Protein AF-A0A963QAR5-F1 (afdb_monomer_lite)

Secondary structure (DSSP, 8-state):
--HHHHTTS-HHHHHHHHHHHHHHHHHHHHHTTSTTS-HHHHTTB-TT-TTHHHHHHHHHHIIIIIHHHHHHHHHHT-GGGGGGHHHHHHHHHHHHHHHHHHHB-HHHHHHHHB---S--STTHHHHHHHHHHHHHHHHHHHHHHHHHHHHTT---TTHHHHHHHHHHHHHHHHHIIIIIT-B-SHHHHTBHHHH-HHHHHHHHHHHHHHHHHHHHHHHHTTS--HHHHHHHHHHHHHHHHHHHHHHHHHB-S-EEETTEEE-HHHHHH-SSSSS---HHHHHHHHHHHHHHHHHHHHHHHTTTTSPP-----------------------

Sequence (331 aa):
PAQTALAGIGGRSWRSIALHVLVLAVLIAVLTRLPIVPYNVRELLNPYHPVAAPVLLAIAVFWVFGFPAWSVRWLAAGRSRFVALPPAIVLYGLVGWVSLRYAVLPESIHDVVGSPVLGWPWDTEVMARLTTLLSTIGTPLMAGALLVTALNAERVGSTPVWLALFVALLFPVQYAVIVTWAGTDNLTELMASNASIGAFALLFLYVLVVATVGSMVAALRHRGGRTRIAIAAASLALSLPLGYLLLRSGTEPVVIKQGQVFSAMQFLFSTDRTQYASGVNLLARFAVFHVLFVGMVAWTQSVFWMPMADKRPTGKKTDGGRANHQEKPPS

pLDDT: mean 87.67, std 14.88, range [34.81, 98.75]

Structure (mmCIF, N/CA/C/O backbone):
data_AF-A0A963QAR5-F1
#
_entry.id   AF-A0A963QAR5-F1
#
loop_
_atom_site.group_PDB
_atom_site.id
_atom_site.type_symbol
_atom_site.label_atom_id
_atom_site.label_alt_id
_atom_site.label_comp_id
_atom_site.label_asym_id
_atom_site.label_entity_id
_atom_site.label_seq_id
_atom_site.pdbx_PDB_ins_code
_atom_site.Cartn_x
_atom_site.Cartn_y
_atom_site.Cartn_z
_atom_site.occupancy
_atom_site.B_iso_or_equiv
_atom_site.auth_seq_id
_atom_site.auth_comp_id
_atom_site.auth_asym_id
_atom_site.auth_atom_id
_atom_site.pdbx_PDB_model_num
ATOM 1 N N . PRO A 1 1 ? 15.603 7.544 -28.555 1.00 45.84 1 PRO A N 1
ATOM 2 C CA . PRO A 1 1 ? 15.743 7.134 -27.132 1.00 45.84 1 PRO A CA 1
ATOM 3 C C . PRO A 1 1 ? 14.461 7.236 -26.273 1.00 45.84 1 PRO A C 1
ATOM 5 O O . PRO A 1 1 ? 14.327 6.459 -25.336 1.00 45.84 1 PRO A O 1
ATOM 8 N N . ALA A 1 2 ? 13.521 8.157 -26.541 1.00 37.94 2 ALA A N 1
ATOM 9 C CA . ALA A 1 2 ? 12.299 8.279 -25.727 1.00 37.94 2 ALA A CA 1
ATOM 10 C C . ALA A 1 2 ? 11.254 7.174 -26.007 1.00 37.94 2 ALA A C 1
ATOM 12 O O . ALA A 1 2 ? 10.737 6.569 -25.067 1.00 37.94 2 ALA A O 1
ATOM 13 N N . GLN A 1 3 ? 11.001 6.855 -27.285 1.00 34.81 3 GLN A N 1
ATOM 14 C CA . GLN A 1 3 ? 10.029 5.829 -27.709 1.00 34.81 3 GLN A CA 1
ATOM 15 C C . GLN A 1 3 ? 10.347 4.417 -27.177 1.00 34.81 3 GLN A C 1
ATOM 17 O O . GLN A 1 3 ? 9.439 3.637 -26.902 1.00 34.81 3 GLN A O 1
ATOM 22 N N . THR A 1 4 ? 11.625 4.091 -26.961 1.00 44.34 4 THR A N 1
ATOM 23 C CA . THR A 1 4 ? 12.070 2.767 -26.495 1.00 44.34 4 THR A CA 1
ATOM 24 C C . THR A 1 4 ? 11.672 2.436 -25.053 1.00 44.34 4 THR A C 1
ATOM 26 O O . THR A 1 4 ? 11.615 1.260 -24.716 1.00 44.34 4 THR A O 1
ATOM 29 N N . ALA A 1 5 ? 11.357 3.430 -24.212 1.00 41.25 5 ALA A N 1
ATOM 30 C CA . ALA A 1 5 ? 10.916 3.183 -22.834 1.00 41.25 5 ALA A CA 1
ATOM 31 C C . ALA A 1 5 ? 9.425 2.801 -22.743 1.00 41.25 5 ALA A C 1
ATOM 33 O O . ALA A 1 5 ? 9.059 1.947 -21.941 1.00 41.25 5 ALA A O 1
ATOM 34 N N . LEU A 1 6 ? 8.565 3.397 -23.580 1.00 43.34 6 LEU A N 1
ATOM 35 C CA . LEU A 1 6 ? 7.139 3.041 -23.647 1.00 43.34 6 LEU A CA 1
ATOM 36 C C . LEU A 1 6 ? 6.906 1.764 -24.472 1.00 43.34 6 LEU A C 1
ATOM 38 O O . LEU A 1 6 ? 6.031 0.972 -24.138 1.00 43.34 6 LEU A O 1
ATOM 42 N N . ALA A 1 7 ? 7.762 1.486 -25.462 1.00 41.22 7 ALA A N 1
ATOM 43 C CA . ALA A 1 7 ? 7.777 0.213 -26.189 1.00 41.22 7 ALA A CA 1
ATOM 44 C C . ALA A 1 7 ? 8.216 -1.005 -25.336 1.00 41.22 7 ALA A C 1
ATOM 46 O O . ALA A 1 7 ? 8.222 -2.131 -25.834 1.00 41.22 7 ALA A O 1
ATOM 47 N N . GLY A 1 8 ? 8.598 -0.802 -24.066 1.00 46.06 8 GLY A N 1
ATOM 48 C CA . GLY A 1 8 ? 9.088 -1.851 -23.166 1.00 46.06 8 GLY A CA 1
ATOM 49 C C . GLY A 1 8 ? 8.017 -2.834 -22.673 1.00 46.06 8 GLY A C 1
ATOM 50 O O . GLY A 1 8 ? 8.341 -3.990 -22.403 1.00 46.06 8 GLY A O 1
ATOM 51 N N . ILE A 1 9 ? 6.741 -2.427 -22.610 1.00 53.88 9 ILE A N 1
ATOM 52 C CA . ILE A 1 9 ? 5.618 -3.335 -22.316 1.00 53.88 9 ILE A CA 1
ATOM 53 C C . ILE A 1 9 ? 5.091 -3.919 -23.634 1.00 53.88 9 ILE A C 1
ATOM 55 O O . ILE A 1 9 ? 4.009 -3.580 -24.113 1.00 53.88 9 ILE A O 1
ATOM 59 N N . GLY A 1 10 ? 5.875 -4.811 -24.247 1.00 55.56 10 GLY A N 1
ATOM 60 C CA . GLY A 1 10 ? 5.405 -5.585 -25.399 1.00 55.56 10 GLY A CA 1
ATOM 61 C C . GLY A 1 10 ? 4.164 -6.417 -25.042 1.00 55.56 10 GLY A C 1
ATOM 62 O O . GLY A 1 10 ? 3.972 -6.780 -23.881 1.00 55.56 10 GLY A O 1
ATOM 63 N N . GLY A 1 11 ? 3.335 -6.781 -26.029 1.00 61.16 11 GLY A N 1
ATOM 64 C CA . GLY A 1 11 ? 2.031 -7.436 -25.800 1.00 61.16 11 GLY A CA 1
ATOM 65 C C . GLY A 1 11 ? 2.052 -8.712 -24.937 1.00 61.16 11 GLY A C 1
ATOM 66 O O . GLY A 1 11 ? 1.046 -9.058 -24.323 1.00 61.16 11 GLY A O 1
ATOM 67 N N . ARG A 1 12 ? 3.207 -9.385 -24.811 1.00 62.59 12 ARG A N 1
ATOM 68 C CA . ARG A 1 12 ? 3.421 -10.502 -23.870 1.00 62.59 12 ARG A CA 1
ATOM 69 C C . ARG A 1 12 ? 3.277 -10.081 -22.396 1.00 62.59 12 ARG A C 1
ATOM 71 O O . ARG A 1 12 ? 2.764 -10.866 -21.606 1.00 62.59 12 ARG A O 1
ATOM 78 N N . SER A 1 13 ? 3.689 -8.866 -22.027 1.00 74.50 13 SER A N 1
ATOM 79 C CA . SER A 1 13 ? 3.571 -8.356 -20.654 1.00 74.50 13 SER A CA 1
ATOM 80 C C . SER A 1 13 ? 2.126 -7.970 -20.314 1.00 74.50 13 SER A C 1
ATOM 82 O O . SER A 1 13 ? 1.617 -8.419 -19.292 1.00 74.50 13 SER A O 1
ATOM 84 N N . TRP A 1 14 ? 1.398 -7.303 -21.221 1.00 82.94 14 TRP A N 1
ATOM 85 C CA . TRP A 1 14 ? -0.041 -7.039 -21.042 1.00 82.94 14 TRP A CA 1
ATOM 86 C C . TRP A 1 14 ? -0.872 -8.318 -20.870 1.00 82.94 14 TRP A C 1
ATOM 88 O O . TRP A 1 14 ? -1.704 -8.386 -19.969 1.00 82.94 14 TRP A O 1
ATOM 98 N N . ARG A 1 15 ? -0.594 -9.370 -21.656 1.00 88.81 15 ARG A N 1
ATOM 99 C CA . ARG A 1 15 ? -1.214 -10.697 -21.462 1.00 88.81 15 ARG A CA 1
ATOM 100 C C . ARG A 1 15 ? -0.884 -11.300 -20.090 1.00 88.81 15 ARG A C 1
ATOM 102 O O . ARG A 1 15 ? -1.758 -11.894 -19.469 1.00 88.81 15 ARG A O 1
ATOM 109 N N . SER A 1 16 ? 0.347 -11.127 -19.602 1.00 89.19 16 SER A N 1
ATOM 110 C CA . SER A 1 16 ? 0.737 -11.576 -18.259 1.00 89.19 16 SER A CA 1
ATOM 111 C C . SER A 1 16 ? -0.012 -10.813 -17.164 1.00 89.19 16 SER A C 1
ATOM 113 O O . SER A 1 16 ? -0.514 -11.449 -16.243 1.00 89.19 16 SER A O 1
ATOM 115 N N . ILE A 1 17 ? -0.117 -9.483 -17.269 1.00 91.31 17 ILE A N 1
ATOM 116 C CA . ILE A 1 17 ? -0.868 -8.639 -16.326 1.00 91.31 17 ILE A CA 1
ATOM 117 C C . ILE A 1 17 ? -2.337 -9.072 -16.299 1.00 91.31 17 ILE A C 1
ATOM 119 O O . ILE A 1 17 ? -2.847 -9.390 -15.229 1.00 91.31 17 ILE A O 1
ATOM 123 N N . ALA A 1 18 ? -2.986 -9.183 -17.463 1.00 94.06 18 ALA A N 1
ATOM 124 C CA . ALA A 1 18 ? -4.379 -9.618 -17.568 1.00 94.06 18 ALA A CA 1
ATOM 125 C C . ALA A 1 18 ? -4.612 -11.006 -16.944 1.00 94.06 18 ALA A C 1
ATOM 127 O O . ALA A 1 18 ? -5.581 -11.193 -16.213 1.00 94.06 18 ALA A O 1
ATOM 128 N N . LEU A 1 19 ? -3.697 -11.961 -17.157 1.00 95.00 19 LEU A N 1
ATOM 129 C CA . LEU A 1 19 ? -3.765 -13.278 -16.521 1.00 95.00 19 LEU A CA 1
ATOM 130 C C . LEU A 1 19 ? -3.619 -13.200 -14.993 1.00 95.00 19 LEU A C 1
ATOM 132 O O . LEU A 1 19 ? -4.355 -13.878 -14.284 1.00 95.00 19 LEU A O 1
ATOM 136 N N . HIS A 1 20 ? -2.691 -12.391 -14.469 1.00 94.69 20 HIS A N 1
ATOM 137 C CA . HIS A 1 20 ? -2.508 -12.281 -13.017 1.00 94.69 20 HIS A CA 1
ATOM 138 C C . HIS A 1 20 ? -3.698 -11.563 -12.351 1.00 94.69 20 HIS A C 1
ATOM 140 O O . HIS A 1 20 ? -4.140 -11.993 -11.289 1.00 94.69 20 HIS A O 1
ATOM 146 N N . VAL A 1 21 ? -4.262 -10.537 -13.002 1.00 96.19 21 VAL A N 1
ATOM 147 C CA . VAL A 1 21 ? -5.508 -9.873 -12.582 1.00 96.19 21 VAL A CA 1
ATOM 148 C C . VAL A 1 21 ? -6.679 -10.858 -12.586 1.00 96.19 21 VAL A C 1
ATOM 150 O O . VAL A 1 21 ? -7.420 -10.902 -11.612 1.00 96.19 21 VAL A O 1
ATOM 153 N N . LEU A 1 22 ? -6.823 -11.694 -13.622 1.00 97.00 22 LEU A N 1
ATOM 154 C CA . LEU A 1 22 ? -7.872 -12.718 -13.683 1.00 97.00 22 LEU A CA 1
ATOM 155 C C . LEU A 1 22 ? -7.734 -13.751 -12.553 1.00 97.00 22 LEU A C 1
ATOM 157 O O . LEU A 1 22 ? -8.716 -14.052 -11.879 1.00 97.00 22 LEU A O 1
ATOM 161 N N . VAL A 1 23 ? -6.522 -14.262 -12.310 1.00 97.12 23 VAL A N 1
ATOM 162 C CA . VAL A 1 23 ? -6.254 -15.197 -11.203 1.00 97.12 23 VAL A CA 1
ATOM 163 C C . VAL A 1 23 ? -6.577 -14.549 -9.855 1.00 97.12 23 VAL A C 1
ATOM 165 O O . VAL A 1 23 ? -7.246 -15.166 -9.030 1.00 97.12 23 VAL A O 1
ATOM 168 N N . LEU A 1 24 ? -6.167 -13.296 -9.638 1.00 96.75 24 LEU A N 1
ATOM 169 C CA . LEU A 1 24 ? -6.487 -12.565 -8.413 1.00 96.75 24 LEU A CA 1
ATOM 170 C C . LEU A 1 24 ? -7.996 -12.305 -8.265 1.00 96.75 24 LEU A C 1
ATOM 172 O O . LEU A 1 24 ? -8.519 -12.454 -7.167 1.00 96.75 24 LEU A O 1
ATOM 176 N N . ALA A 1 25 ? -8.710 -11.982 -9.346 1.00 97.50 25 ALA A N 1
ATOM 177 C CA . ALA A 1 25 ? -10.160 -11.785 -9.324 1.00 97.50 25 ALA A CA 1
ATOM 178 C C . ALA A 1 25 ? -10.908 -13.071 -8.938 1.00 97.50 25 ALA A C 1
ATOM 180 O O . ALA A 1 25 ? -11.833 -13.023 -8.129 1.00 97.50 25 ALA A O 1
ATOM 181 N N . VAL A 1 26 ? -10.473 -14.228 -9.454 1.00 97.12 26 VAL A N 1
ATOM 182 C CA . VAL A 1 26 ? -11.007 -15.542 -9.055 1.00 97.12 26 VAL A CA 1
ATOM 183 C C . VAL A 1 26 ? -10.701 -15.833 -7.584 1.00 97.12 26 VAL A C 1
ATOM 185 O O . VAL A 1 26 ? -11.603 -16.232 -6.851 1.00 97.12 26 VAL A O 1
ATOM 188 N N . LEU A 1 27 ? -9.469 -15.586 -7.122 1.00 95.62 27 LEU A N 1
ATOM 189 C CA . LEU A 1 27 ? -9.107 -15.756 -5.711 1.00 95.62 27 LEU A CA 1
ATOM 190 C C . LEU A 1 27 ? -9.958 -14.867 -4.796 1.00 95.62 27 LEU A C 1
ATOM 192 O O . LEU A 1 27 ? -10.495 -15.365 -3.814 1.00 95.62 27 LEU A O 1
ATOM 196 N N . ILE A 1 28 ? -10.144 -13.590 -5.139 1.00 95.62 28 ILE A N 1
ATOM 197 C CA . ILE A 1 28 ? -11.021 -12.666 -4.409 1.00 95.62 28 ILE A CA 1
ATOM 198 C C . ILE A 1 28 ? -12.457 -13.205 -4.379 1.00 95.62 28 ILE A C 1
ATOM 200 O O . ILE A 1 28 ? -13.027 -13.329 -3.301 1.00 95.62 28 ILE A O 1
ATOM 204 N N . ALA A 1 29 ? -13.023 -13.588 -5.528 1.00 95.12 29 ALA A N 1
ATOM 205 C CA . ALA A 1 29 ? -14.399 -14.082 -5.628 1.00 95.12 29 ALA A CA 1
ATOM 206 C C . ALA A 1 29 ? -14.658 -15.386 -4.846 1.00 95.12 29 ALA A C 1
ATOM 208 O O . ALA A 1 29 ? -15.792 -15.632 -4.432 1.00 95.12 29 ALA A O 1
ATOM 209 N N . VAL A 1 30 ? -13.630 -16.223 -4.660 1.00 94.88 30 VAL A N 1
ATOM 210 C CA . VAL A 1 30 ? -13.697 -17.445 -3.844 1.00 94.88 30 VAL A CA 1
ATOM 211 C C . VAL A 1 30 ? -13.498 -17.126 -2.363 1.00 94.88 30 VAL A C 1
ATOM 213 O O . VAL A 1 30 ? -14.328 -17.520 -1.546 1.00 94.88 30 VAL A O 1
ATOM 216 N N . LEU A 1 31 ? -12.431 -16.403 -2.003 1.00 92.50 31 LEU A N 1
ATOM 217 C CA . LEU A 1 31 ? -12.063 -16.126 -0.611 1.00 92.50 31 LEU A CA 1
ATOM 218 C C . LEU A 1 31 ? -13.169 -15.376 0.140 1.00 92.50 31 LEU A C 1
ATOM 220 O O . LEU A 1 31 ? -13.503 -15.760 1.258 1.00 92.50 31 LEU A O 1
ATOM 224 N N . THR A 1 32 ? -13.800 -14.372 -0.474 1.00 91.44 32 THR A N 1
ATOM 225 C CA . THR A 1 32 ? -14.885 -13.596 0.158 1.00 91.44 32 THR A CA 1
ATOM 226 C C . THR A 1 32 ? -16.147 -14.410 0.456 1.00 91.44 32 THR A C 1
ATOM 228 O O . THR A 1 32 ? -16.997 -13.960 1.220 1.00 91.44 32 THR A O 1
ATOM 231 N N . ARG A 1 33 ? -16.262 -15.634 -0.078 1.00 90.12 33 ARG A N 1
ATOM 232 C CA . ARG A 1 33 ? -17.361 -16.571 0.210 1.00 90.12 33 ARG A CA 1
ATOM 233 C C . ARG A 1 33 ? -17.016 -17.611 1.279 1.00 90.12 33 ARG A C 1
ATOM 235 O O . ARG A 1 33 ? -17.905 -18.342 1.708 1.00 90.12 33 ARG A O 1
ATOM 242 N N . LEU A 1 34 ? -15.756 -17.713 1.708 1.00 89.38 34 LEU A N 1
ATOM 243 C CA . LEU A 1 34 ? -15.344 -18.710 2.698 1.00 89.38 34 LEU A CA 1
ATOM 244 C C . LEU A 1 34 ? -15.697 -18.252 4.124 1.00 89.38 34 LEU A C 1
ATOM 246 O O . LEU A 1 34 ? -15.363 -17.128 4.493 1.00 89.38 34 LEU A O 1
ATOM 250 N N . PRO A 1 35 ? -16.273 -19.117 4.980 1.00 84.50 35 PRO A N 1
ATOM 251 C CA . PRO A 1 35 ? -16.686 -18.739 6.336 1.00 84.50 35 PRO A CA 1
ATOM 252 C C . PRO A 1 35 ? -15.514 -18.398 7.272 1.00 84.50 35 PRO A C 1
ATOM 254 O O . PRO A 1 35 ? -15.720 -17.754 8.294 1.00 84.50 35 PRO A O 1
ATOM 257 N N . ILE A 1 36 ? -14.287 -18.804 6.924 1.00 80.75 36 ILE A N 1
ATOM 258 C CA . ILE A 1 36 ? -13.057 -18.499 7.675 1.00 80.75 36 ILE A CA 1
ATOM 259 C C . ILE A 1 36 ? -12.543 -17.065 7.449 1.00 80.75 36 ILE A C 1
ATOM 261 O O . ILE A 1 36 ? -11.668 -16.598 8.176 1.00 80.75 36 ILE A O 1
ATOM 265 N N . VAL A 1 37 ? -13.047 -16.360 6.431 1.00 81.00 37 VAL A N 1
ATOM 266 C CA . VAL A 1 37 ? -12.591 -15.007 6.092 1.00 81.00 37 VAL A CA 1
ATOM 267 C C . VAL A 1 37 ? -13.327 -13.967 6.959 1.00 81.00 37 VAL A C 1
ATOM 269 O O . VAL A 1 37 ? -14.554 -14.048 7.087 1.00 81.00 37 VAL A O 1
ATOM 272 N N . PRO A 1 38 ? -12.621 -12.984 7.565 1.00 77.00 38 PRO A N 1
ATOM 273 C CA . PRO A 1 38 ? -13.239 -11.971 8.425 1.00 77.00 38 PRO A CA 1
ATOM 274 C C . PRO A 1 38 ? -14.395 -11.235 7.740 1.00 77.00 38 PRO A C 1
ATOM 276 O O . PRO A 1 38 ? -14.330 -10.963 6.541 1.00 77.00 38 PRO A O 1
ATOM 279 N N . TYR A 1 39 ? -15.440 -10.886 8.499 1.00 75.62 39 TYR A N 1
ATOM 280 C CA . TYR A 1 39 ? -16.676 -10.302 7.951 1.00 75.62 39 TYR A CA 1
ATOM 281 C C . TYR A 1 39 ? -16.412 -9.056 7.083 1.00 75.62 39 TYR A C 1
ATOM 283 O O . TYR A 1 39 ? -16.845 -9.041 5.936 1.00 75.62 39 TYR A O 1
ATOM 291 N N . ASN A 1 40 ? -15.557 -8.127 7.541 1.00 81.19 40 ASN A N 1
ATOM 292 C CA . ASN A 1 40 ? -15.133 -6.937 6.782 1.00 81.19 40 ASN A CA 1
ATOM 293 C C . ASN A 1 40 ? -14.582 -7.251 5.379 1.00 81.19 40 ASN A C 1
ATOM 295 O O . ASN A 1 40 ? -14.665 -6.417 4.490 1.00 81.19 40 ASN A O 1
ATOM 299 N N . VAL A 1 41 ? -13.980 -8.429 5.176 1.00 83.88 41 VAL A N 1
ATOM 300 C CA . VAL A 1 41 ? -13.432 -8.855 3.876 1.00 83.88 41 VAL A CA 1
ATOM 301 C C . VAL A 1 41 ? -14.495 -9.574 3.039 1.00 83.88 41 VAL A C 1
ATOM 303 O O . VAL A 1 41 ? -14.488 -9.449 1.818 1.00 83.88 41 VAL A O 1
ATOM 306 N N . ARG A 1 42 ? -15.430 -10.298 3.672 1.00 85.19 42 ARG A N 1
ATOM 307 C CA . ARG A 1 42 ? -16.568 -10.943 2.988 1.00 85.19 42 ARG A CA 1
ATOM 308 C C . ARG A 1 42 ? -17.568 -9.917 2.450 1.00 85.19 42 ARG A C 1
ATOM 310 O O . ARG A 1 42 ? -18.022 -10.050 1.319 1.00 85.19 42 ARG A O 1
ATOM 317 N N . GLU A 1 43 ? -17.847 -8.883 3.237 1.00 87.25 43 GLU A N 1
ATOM 318 C CA . GLU A 1 43 ? -18.765 -7.781 2.911 1.00 87.25 43 GLU A CA 1
ATOM 319 C C . GLU A 1 43 ? -18.099 -6.667 2.084 1.00 87.25 43 GLU A C 1
ATOM 321 O O . GLU A 1 43 ? -18.785 -5.787 1.578 1.00 87.25 43 GLU A O 1
ATOM 326 N N . LEU A 1 44 ? -16.776 -6.729 1.873 1.00 91.00 44 LEU A N 1
ATOM 327 C CA . LEU A 1 44 ? -16.022 -5.711 1.135 1.00 91.00 44 LEU A CA 1
ATOM 328 C C . LEU A 1 44 ? -16.511 -5.517 -0.305 1.00 91.00 44 LEU A C 1
ATOM 330 O O . LEU A 1 44 ? -16.422 -4.415 -0.833 1.00 91.00 44 LEU A O 1
ATOM 334 N N . LEU A 1 45 ? -16.952 -6.586 -0.974 1.00 95.00 45 LEU A N 1
ATOM 335 C CA . LEU A 1 45 ? -17.321 -6.544 -2.390 1.00 95.00 45 LEU A CA 1
ATOM 336 C C . LEU A 1 45 ? -18.713 -5.954 -2.592 1.00 95.00 45 LEU A C 1
ATOM 338 O O . LEU A 1 45 ? -19.674 -6.381 -1.959 1.00 95.00 45 LEU A O 1
ATOM 342 N N . ASN A 1 46 ? -18.839 -5.063 -3.574 1.00 94.25 46 ASN A N 1
ATOM 343 C CA . ASN A 1 46 ? -20.123 -4.490 -3.953 1.00 94.25 46 ASN A CA 1
ATOM 344 C C . ASN A 1 46 ? -21.099 -5.588 -4.462 1.00 94.25 46 ASN A C 1
ATOM 346 O O . ASN A 1 46 ? -20.862 -6.170 -5.531 1.00 94.25 46 ASN A O 1
ATOM 350 N N . PRO A 1 47 ? -22.209 -5.875 -3.748 1.00 92.69 47 PRO A N 1
ATOM 351 C CA . PRO A 1 47 ? -23.108 -6.983 -4.069 1.00 92.69 47 PRO A CA 1
ATOM 352 C C . PRO A 1 47 ? -23.966 -6.716 -5.312 1.00 92.69 47 PRO A C 1
ATOM 354 O O . PRO A 1 47 ? -24.437 -7.664 -5.938 1.00 92.69 47 PRO A O 1
ATOM 357 N N . TYR A 1 48 ? -24.126 -5.451 -5.720 1.00 93.44 48 TYR A N 1
ATOM 358 C CA . TYR A 1 48 ? -24.829 -5.073 -6.950 1.00 93.44 48 TYR A CA 1
ATOM 359 C C . TYR A 1 48 ? -24.016 -5.402 -8.214 1.00 93.44 48 TYR A C 1
ATOM 361 O O . TYR A 1 48 ? -24.547 -5.393 -9.327 1.00 93.44 48 TYR A O 1
ATOM 369 N N . HIS A 1 49 ? -22.723 -5.713 -8.066 1.00 93.31 49 HIS A N 1
ATOM 370 C CA . HIS A 1 49 ? -21.792 -5.974 -9.164 1.00 93.31 49 HIS A CA 1
ATOM 371 C C . HIS A 1 49 ? -20.997 -7.281 -8.961 1.00 93.31 49 HIS A C 1
ATOM 373 O O . HIS A 1 49 ? -19.770 -7.274 -9.064 1.00 93.31 49 HIS A O 1
ATOM 379 N N . PRO A 1 50 ? -21.644 -8.443 -8.736 1.00 91.50 50 PRO A N 1
ATOM 380 C CA . PRO A 1 50 ? -20.997 -9.649 -8.196 1.00 91.50 50 PRO A CA 1
ATOM 381 C C . PRO A 1 50 ? -19.901 -10.264 -9.088 1.00 91.50 50 PRO A C 1
ATOM 383 O O . PRO A 1 50 ? -19.079 -11.038 -8.600 1.00 91.50 50 PRO A O 1
ATOM 386 N N . VAL A 1 51 ? -19.879 -9.933 -10.385 1.00 93.50 51 VAL A N 1
ATOM 387 C CA . VAL A 1 51 ? -18.827 -10.344 -11.337 1.00 93.50 51 VAL A CA 1
ATOM 388 C C . VAL A 1 51 ? -17.780 -9.244 -11.536 1.00 93.50 51 VAL A C 1
ATOM 390 O O . VAL A 1 51 ? -16.586 -9.533 -11.577 1.00 93.50 51 VAL A O 1
ATOM 393 N N . ALA A 1 52 ? -18.202 -7.981 -11.647 1.00 96.25 52 ALA A N 1
ATOM 394 C CA . ALA A 1 52 ? -17.287 -6.870 -11.902 1.00 96.25 52 ALA A CA 1
ATOM 395 C C . ALA A 1 52 ? -16.494 -6.464 -10.649 1.00 96.25 52 ALA A C 1
ATOM 397 O O . ALA A 1 52 ? -15.318 -6.135 -10.769 1.00 96.25 52 ALA A O 1
ATOM 398 N N . ALA A 1 53 ? -17.082 -6.549 -9.453 1.00 96.69 53 ALA A N 1
ATOM 399 C CA . ALA A 1 53 ? -16.446 -6.140 -8.205 1.00 96.69 53 ALA A CA 1
ATOM 400 C C . ALA A 1 53 ? -15.139 -6.905 -7.893 1.00 96.69 53 ALA A C 1
ATOM 402 O O . ALA A 1 53 ? -14.123 -6.243 -7.676 1.00 96.69 53 ALA A O 1
ATOM 403 N N . PRO A 1 54 ? -15.073 -8.256 -7.966 1.00 97.19 54 PRO A N 1
ATOM 404 C CA . PRO A 1 54 ? -13.806 -8.983 -7.829 1.00 97.19 54 PRO A CA 1
ATOM 405 C C . PRO A 1 54 ? -12.747 -8.585 -8.865 1.00 97.19 54 PRO A C 1
ATOM 407 O O . PRO A 1 54 ? -11.562 -8.517 -8.542 1.00 97.19 54 PRO A O 1
ATOM 410 N N . VAL A 1 55 ? -13.162 -8.308 -10.107 1.00 97.81 55 VAL A N 1
ATOM 411 C CA . VAL A 1 55 ? -12.257 -7.911 -11.199 1.00 97.81 55 VAL A CA 1
ATOM 412 C C . VAL A 1 55 ? -11.711 -6.503 -10.971 1.00 97.81 55 VAL A C 1
ATOM 414 O O . VAL A 1 55 ? -10.509 -6.286 -11.093 1.00 97.81 55 VAL A O 1
ATOM 417 N N . LEU A 1 56 ? -12.566 -5.558 -10.585 1.00 97.69 56 LEU A N 1
ATOM 418 C CA . LEU A 1 56 ? -12.184 -4.181 -10.284 1.00 97.69 56 LEU A CA 1
ATOM 419 C C . LEU A 1 56 ? -11.328 -4.093 -9.014 1.00 97.69 56 LEU A C 1
ATOM 421 O O . LEU A 1 56 ? -10.357 -3.339 -9.003 1.00 97.69 56 LEU A O 1
ATOM 425 N N . LEU A 1 57 ? -11.592 -4.920 -7.994 1.00 97.56 57 LEU A N 1
ATOM 426 C CA . LEU A 1 57 ? -10.720 -5.027 -6.821 1.00 97.56 57 LEU A CA 1
ATOM 427 C C . LEU A 1 57 ? -9.356 -5.627 -7.195 1.00 97.56 57 LEU A C 1
ATOM 429 O O . LEU A 1 57 ? -8.326 -5.118 -6.759 1.00 97.56 57 LEU A O 1
ATOM 433 N N . ALA A 1 58 ? -9.316 -6.652 -8.052 1.00 97.38 58 ALA A N 1
ATOM 434 C CA . ALA A 1 58 ? -8.059 -7.207 -8.555 1.00 97.38 58 ALA A CA 1
ATOM 435 C C . ALA A 1 58 ? -7.255 -6.186 -9.381 1.00 97.38 58 ALA A C 1
ATOM 437 O O . ALA A 1 58 ? -6.034 -6.104 -9.230 1.00 97.38 58 ALA A O 1
ATOM 438 N N . ILE A 1 59 ? -7.927 -5.377 -10.210 1.00 97.31 59 ILE A N 1
ATOM 439 C CA . ILE A 1 59 ? -7.321 -4.245 -10.929 1.00 97.31 59 ILE A CA 1
ATOM 440 C C . ILE A 1 59 ? -6.782 -3.213 -9.933 1.00 97.31 59 ILE A C 1
ATOM 442 O O . ILE A 1 59 ? -5.625 -2.817 -10.062 1.00 97.31 59 ILE A O 1
ATOM 446 N N . ALA A 1 60 ? -7.561 -2.827 -8.917 1.00 97.50 60 ALA A N 1
ATOM 447 C CA . ALA A 1 60 ? -7.138 -1.884 -7.884 1.00 97.50 60 ALA A CA 1
ATOM 448 C C . ALA A 1 60 ? -5.895 -2.383 -7.128 1.00 97.50 60 ALA A C 1
ATOM 450 O O . ALA A 1 60 ? -4.944 -1.630 -6.960 1.00 97.50 60 ALA A O 1
ATOM 451 N N . VAL A 1 61 ? -5.847 -3.661 -6.743 1.00 97.00 61 VAL A N 1
ATOM 452 C CA . VAL A 1 61 ? -4.692 -4.282 -6.070 1.00 97.00 61 VAL A CA 1
ATOM 453 C C . VAL A 1 61 ? -3.459 -4.308 -6.989 1.00 97.00 61 VAL A C 1
ATOM 455 O O . VAL A 1 61 ? -2.372 -3.903 -6.571 1.00 97.00 61 VAL A O 1
ATOM 458 N N . PHE A 1 62 ? -3.607 -4.705 -8.260 1.00 95.25 62 PHE A N 1
ATOM 459 C CA . PHE A 1 62 ? -2.501 -4.667 -9.230 1.00 95.25 62 PHE A CA 1
ATOM 460 C C . PHE A 1 62 ? -2.000 -3.249 -9.513 1.00 95.25 62 PHE A C 1
ATOM 462 O O . PHE A 1 62 ? -0.794 -3.039 -9.658 1.00 95.25 62 PHE A O 1
ATOM 469 N N . TRP A 1 63 ? -2.911 -2.281 -9.568 1.00 96.56 63 TRP A N 1
ATOM 470 C CA . TRP A 1 63 ? -2.591 -0.872 -9.723 1.00 96.56 63 TRP A CA 1
ATOM 471 C C . TRP A 1 63 ? -1.840 -0.349 -8.498 1.00 96.56 63 TRP A C 1
ATOM 473 O O . TRP A 1 63 ? -0.702 0.092 -8.626 1.00 96.56 63 TRP A O 1
ATOM 483 N N . VAL A 1 64 ? -2.413 -0.486 -7.301 1.00 97.31 64 VAL A N 1
ATOM 484 C CA . VAL A 1 64 ? -1.854 0.047 -6.054 1.00 97.31 64 VAL A CA 1
ATOM 485 C C . VAL A 1 64 ? -0.465 -0.524 -5.766 1.00 97.31 64 VAL A C 1
ATOM 487 O O . VAL A 1 64 ? 0.452 0.260 -5.527 1.00 97.31 64 VAL A O 1
ATOM 490 N N . PHE A 1 65 ? -0.276 -1.848 -5.841 1.00 97.50 65 PHE A N 1
ATOM 491 C CA . PHE A 1 65 ? 0.983 -2.493 -5.438 1.00 97.50 65 PHE A CA 1
ATOM 492 C C . PHE A 1 65 ? 1.974 -2.736 -6.586 1.00 97.50 65 PHE A C 1
ATOM 494 O O . PHE A 1 65 ? 3.187 -2.752 -6.361 1.00 97.50 65 PHE A O 1
ATOM 501 N N . GLY A 1 66 ? 1.487 -2.925 -7.817 1.00 94.38 66 GLY A N 1
ATOM 502 C CA . GLY A 1 66 ? 2.308 -3.216 -8.996 1.00 94.38 66 GLY A CA 1
ATOM 503 C C . GLY A 1 66 ? 2.820 -1.971 -9.728 1.00 94.38 66 GLY A C 1
ATOM 504 O O . GLY A 1 66 ? 4.016 -1.886 -10.020 1.00 94.38 66 GLY A O 1
ATOM 505 N N . PHE A 1 67 ? 1.945 -0.991 -9.993 1.00 92.81 67 PHE A N 1
ATOM 506 C CA . PHE A 1 67 ? 2.280 0.221 -10.759 1.00 92.81 67 PHE A CA 1
ATOM 507 C C . PHE A 1 67 ? 3.477 1.019 -10.201 1.00 92.81 67 PHE A C 1
ATOM 509 O O . PHE A 1 67 ? 4.305 1.433 -11.015 1.00 92.81 67 PHE A O 1
ATOM 516 N N . PRO A 1 68 ? 3.675 1.168 -8.870 1.00 94.44 68 PRO A N 1
ATOM 517 C CA . PRO A 1 68 ? 4.840 1.860 -8.312 1.00 94.44 68 PRO A CA 1
ATOM 518 C C . PRO A 1 68 ? 6.197 1.395 -8.864 1.00 94.44 68 PRO A C 1
ATOM 520 O O . PRO A 1 68 ? 7.059 2.227 -9.153 1.00 94.44 68 PRO A O 1
ATOM 523 N N . ALA A 1 69 ? 6.382 0.088 -9.090 1.00 92.62 69 ALA A N 1
ATOM 524 C CA . ALA A 1 69 ? 7.618 -0.443 -9.670 1.00 92.62 69 ALA A CA 1
ATOM 525 C C . ALA A 1 69 ? 7.803 -0.041 -11.141 1.00 92.62 69 ALA A C 1
ATOM 527 O O . ALA A 1 69 ? 8.922 0.245 -11.573 1.00 92.62 69 ALA A O 1
ATOM 528 N N . TRP A 1 70 ? 6.716 0.035 -11.913 1.00 90.94 70 TRP A N 1
ATOM 529 C CA . TRP A 1 70 ? 6.766 0.561 -13.276 1.00 90.94 70 TRP A CA 1
ATOM 530 C C . TRP A 1 70 ? 7.100 2.058 -13.290 1.00 90.94 70 TRP A C 1
ATOM 532 O O . TRP A 1 70 ? 8.009 2.472 -14.014 1.00 90.94 70 TRP A O 1
ATOM 542 N N . SER A 1 71 ? 6.429 2.858 -12.453 1.00 90.50 71 SER A N 1
ATOM 543 C CA . SER A 1 71 ? 6.626 4.310 -12.370 1.00 90.50 71 SER A CA 1
ATOM 544 C C . SER A 1 71 ? 8.074 4.669 -12.045 1.00 90.50 71 SER A C 1
ATOM 546 O O . SER A 1 71 ? 8.656 5.534 -12.695 1.00 90.50 71 SER A O 1
ATOM 548 N N . VAL A 1 72 ? 8.695 3.957 -11.102 1.00 89.44 72 VAL A N 1
ATOM 549 C CA . VAL A 1 72 ? 10.114 4.118 -10.749 1.00 89.44 72 VAL A CA 1
ATOM 550 C C . VAL A 1 72 ? 11.036 3.879 -11.942 1.00 89.44 72 VAL A C 1
ATOM 552 O O . VAL A 1 72 ? 11.906 4.706 -12.217 1.00 89.44 72 VAL A O 1
ATOM 555 N N . ARG A 1 73 ? 10.842 2.784 -12.688 1.00 85.25 73 ARG A N 1
ATOM 556 C CA . ARG A 1 73 ? 11.665 2.473 -13.871 1.00 85.25 73 ARG A CA 1
ATOM 557 C C . ARG A 1 73 ? 11.440 3.481 -14.997 1.00 85.25 73 ARG A C 1
ATOM 559 O O . ARG A 1 73 ? 12.382 3.837 -15.705 1.00 85.25 73 ARG A O 1
ATOM 566 N N . TRP A 1 74 ? 10.213 3.980 -15.140 1.00 86.06 74 TRP A N 1
ATOM 567 C CA . TRP A 1 74 ? 9.901 5.060 -16.067 1.00 86.06 74 TRP A CA 1
ATOM 568 C C . TRP A 1 74 ? 10.615 6.364 -15.680 1.00 86.06 74 TRP A C 1
ATOM 570 O O . TRP A 1 74 ? 11.234 6.973 -16.551 1.00 86.06 74 TRP A O 1
ATOM 580 N N . LEU A 1 75 ? 10.613 6.761 -14.404 1.00 85.75 75 LEU A N 1
ATOM 581 C CA . LEU A 1 75 ? 11.322 7.949 -13.905 1.00 85.75 75 LEU A CA 1
ATOM 582 C C . LEU A 1 75 ? 12.847 7.825 -14.056 1.00 85.75 75 LEU A C 1
ATOM 584 O O . LEU A 1 75 ? 13.491 8.731 -14.586 1.00 85.75 75 LEU A O 1
ATOM 588 N N . ALA A 1 76 ? 13.416 6.675 -13.678 1.00 83.75 76 ALA A N 1
ATOM 589 C CA . ALA A 1 76 ? 14.855 6.407 -13.751 1.00 83.75 76 ALA A CA 1
ATOM 590 C C . ALA A 1 76 ? 15.430 6.513 -15.176 1.00 83.75 76 ALA A C 1
ATOM 592 O O . ALA A 1 76 ? 16.614 6.793 -15.351 1.00 83.75 76 ALA A O 1
ATOM 593 N N . ALA A 1 77 ? 14.592 6.354 -16.204 1.00 81.62 77 ALA A N 1
ATOM 594 C CA . ALA A 1 77 ? 14.988 6.486 -17.601 1.00 81.62 77 ALA A CA 1
ATOM 595 C C . ALA A 1 77 ? 15.070 7.944 -18.127 1.00 81.62 77 ALA A C 1
ATOM 597 O O . ALA A 1 77 ? 15.342 8.129 -19.315 1.00 81.62 77 ALA A O 1
ATOM 598 N N . GLY A 1 78 ? 14.866 8.989 -17.306 1.00 79.31 78 GLY A N 1
ATOM 599 C CA . GLY A 1 78 ? 15.213 10.361 -17.714 1.00 79.31 78 GLY A CA 1
ATOM 600 C C . GLY A 1 78 ? 14.805 11.495 -16.763 1.00 79.31 78 GLY A C 1
ATOM 601 O O . GLY A 1 78 ? 13.650 11.596 -16.362 1.00 79.31 78 GLY A O 1
ATOM 602 N N . ARG A 1 79 ? 15.734 12.432 -16.499 1.00 73.19 79 ARG A N 1
ATOM 603 C CA . ARG A 1 79 ? 15.572 13.554 -15.544 1.00 73.19 79 ARG A CA 1
ATOM 604 C C . ARG A 1 79 ? 14.369 14.472 -15.809 1.00 73.19 79 ARG A C 1
ATOM 606 O O . ARG A 1 79 ? 13.823 15.021 -14.861 1.00 73.19 79 ARG A O 1
ATOM 613 N N . SER A 1 80 ? 13.921 14.642 -17.052 1.00 77.00 80 SER A N 1
ATOM 614 C CA . SER A 1 80 ? 12.738 15.469 -17.349 1.00 77.00 80 SER A CA 1
ATOM 615 C C . SER A 1 80 ? 11.421 14.869 -16.834 1.00 77.00 80 SER A C 1
ATOM 617 O O . SER A 1 80 ? 10.437 15.589 -16.699 1.00 77.00 80 SER A O 1
ATOM 619 N N . ARG A 1 81 ? 11.390 13.571 -16.498 1.00 83.69 81 ARG A N 1
ATOM 620 C CA . ARG A 1 81 ? 10.172 12.870 -16.061 1.00 83.69 81 ARG A CA 1
ATOM 621 C C . ARG A 1 81 ? 9.757 13.203 -14.625 1.00 83.69 81 ARG A C 1
ATOM 623 O O . ARG A 1 81 ? 8.602 12.988 -14.282 1.00 83.69 81 ARG A O 1
ATOM 630 N N . PHE A 1 82 ? 10.635 13.800 -13.813 1.00 84.06 82 PHE A N 1
ATOM 631 C CA . PHE A 1 82 ? 10.287 14.239 -12.452 1.00 84.06 82 PHE A CA 1
ATOM 632 C C . PHE A 1 82 ? 9.244 15.356 -12.415 1.00 84.06 82 PHE A C 1
ATOM 634 O O . PHE A 1 82 ? 8.467 15.413 -11.469 1.00 84.06 82 PHE A O 1
ATOM 641 N N . VAL A 1 83 ? 9.143 16.176 -13.467 1.00 87.50 83 VAL A N 1
ATOM 642 C CA . VAL A 1 83 ? 8.079 17.192 -13.595 1.00 87.50 83 VAL A CA 1
ATOM 643 C C . VAL A 1 83 ? 6.685 16.546 -13.623 1.00 87.50 83 VAL A 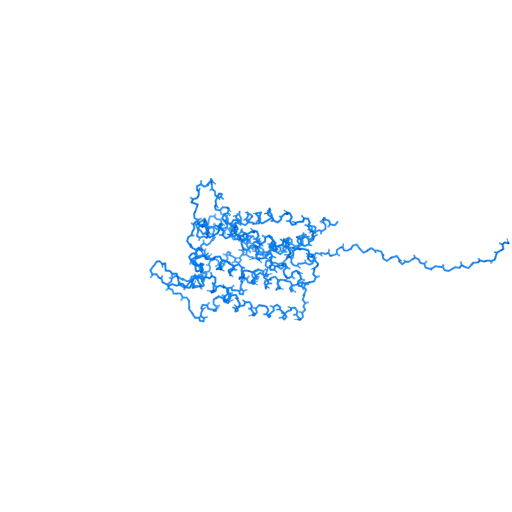C 1
ATOM 645 O O . VAL A 1 83 ? 5.705 17.158 -13.214 1.00 87.50 83 VAL A O 1
ATOM 648 N N . ALA A 1 84 ? 6.591 15.280 -14.039 1.00 89.19 84 ALA A N 1
ATOM 649 C CA . ALA A 1 84 ? 5.345 14.529 -14.062 1.00 89.19 84 ALA A CA 1
ATOM 650 C C . ALA A 1 84 ? 5.028 13.786 -12.749 1.00 89.19 84 ALA A C 1
ATOM 652 O O . ALA A 1 84 ? 3.976 13.159 -12.682 1.00 89.19 84 ALA A O 1
ATOM 653 N N . LEU A 1 85 ? 5.872 13.843 -11.705 1.00 89.62 85 LEU A N 1
ATOM 654 C CA . LEU A 1 85 ? 5.579 13.183 -10.420 1.00 89.62 85 LEU A CA 1
ATOM 655 C C . LEU A 1 85 ? 4.266 13.672 -9.771 1.00 89.62 85 LEU A C 1
ATOM 657 O O . LEU A 1 85 ? 3.444 12.815 -9.440 1.00 89.62 85 LEU A O 1
ATOM 661 N N . PRO A 1 86 ? 4.007 14.992 -9.633 1.00 91.31 86 PRO A N 1
ATOM 662 C CA . PRO A 1 86 ? 2.748 15.479 -9.067 1.00 91.31 86 PRO A CA 1
ATOM 663 C C . PRO A 1 86 ? 1.491 15.012 -9.831 1.00 91.31 86 PRO A C 1
ATOM 665 O O . PRO A 1 86 ? 0.626 14.405 -9.201 1.00 91.31 86 PRO A O 1
ATOM 668 N N . PRO A 1 87 ? 1.358 15.183 -11.166 1.00 93.56 87 PRO A N 1
ATOM 669 C CA . PRO A 1 87 ? 0.180 14.670 -11.867 1.00 93.56 87 PRO A CA 1
ATOM 670 C C . PRO A 1 87 ? 0.128 13.134 -11.903 1.00 93.56 87 PRO A C 1
ATOM 672 O O . PRO A 1 87 ? -0.966 12.574 -11.906 1.00 93.56 87 PRO A O 1
ATOM 675 N N . ALA A 1 88 ? 1.268 12.430 -11.881 1.00 92.38 88 ALA A N 1
ATOM 676 C CA . ALA A 1 88 ? 1.284 10.967 -11.850 1.00 92.38 88 ALA A CA 1
ATOM 677 C C . ALA A 1 88 ? 0.771 10.389 -10.522 1.00 92.38 88 ALA A C 1
ATOM 679 O O . ALA A 1 88 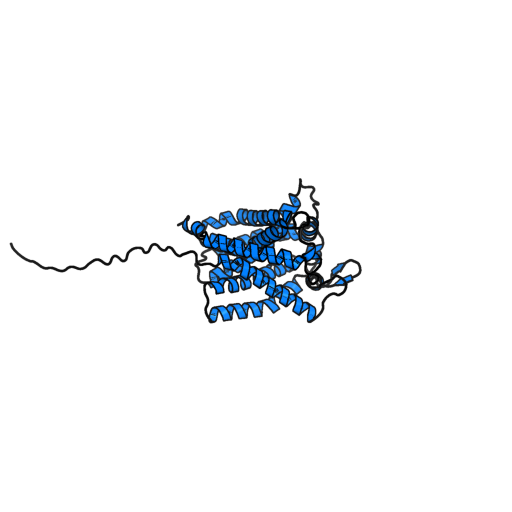? 0.052 9.392 -10.563 1.00 92.38 88 ALA A O 1
ATOM 680 N N . ILE A 1 89 ? 1.087 10.992 -9.364 1.00 93.62 89 ILE A N 1
ATOM 681 C CA . ILE A 1 89 ? 0.562 10.497 -8.079 1.00 93.62 89 ILE A CA 1
ATOM 682 C C . ILE A 1 89 ? -0.943 10.772 -7.939 1.00 93.62 89 ILE A C 1
ATOM 684 O O . ILE A 1 89 ? -1.675 9.924 -7.430 1.00 93.62 89 ILE A O 1
ATOM 688 N N . VAL A 1 90 ? -1.419 11.910 -8.461 1.00 94.75 90 VAL A N 1
ATOM 689 C CA . VAL A 1 90 ? -2.854 12.234 -8.511 1.00 94.75 90 VAL A CA 1
ATOM 690 C C . VAL A 1 90 ? -3.584 11.255 -9.430 1.00 94.75 90 VAL A C 1
ATOM 692 O O . VAL A 1 90 ? -4.561 10.645 -9.009 1.00 94.75 90 VAL A O 1
ATOM 695 N N . LEU A 1 91 ? -3.077 11.015 -10.646 1.00 95.50 91 LEU A N 1
ATOM 696 C CA . LEU A 1 91 ? -3.644 10.020 -11.565 1.00 95.50 91 LEU A CA 1
ATOM 697 C C . LEU A 1 91 ? -3.650 8.609 -10.956 1.00 95.50 91 LEU A C 1
ATOM 699 O O . LEU A 1 91 ? -4.623 7.876 -11.114 1.00 95.50 91 LEU A O 1
ATOM 703 N N . TYR A 1 92 ? -2.590 8.236 -10.237 1.00 96.06 92 TYR A N 1
ATOM 704 C CA . TYR A 1 92 ? -2.511 6.969 -9.515 1.00 96.06 92 TYR A CA 1
ATOM 705 C C . TYR A 1 92 ? -3.621 6.832 -8.464 1.00 96.06 92 TYR A C 1
ATOM 707 O O . TYR A 1 92 ? -4.325 5.820 -8.468 1.00 96.06 92 TYR A O 1
ATOM 715 N N . GLY A 1 93 ? -3.835 7.847 -7.622 1.00 96.62 93 GLY A N 1
ATOM 716 C CA . GLY A 1 93 ? -4.927 7.830 -6.649 1.00 96.62 93 GLY A CA 1
ATOM 717 C C . GLY A 1 93 ? -6.316 7.861 -7.304 1.00 96.62 93 GLY A C 1
ATOM 718 O O . GLY A 1 93 ? -7.186 7.102 -6.889 1.00 96.62 93 GLY A O 1
ATOM 719 N N . LEU A 1 94 ? -6.507 8.632 -8.382 1.00 96.69 94 LEU A N 1
ATOM 720 C CA . LEU A 1 94 ? -7.778 8.709 -9.116 1.00 96.69 94 LEU A CA 1
ATOM 721 C C . LEU A 1 94 ? -8.164 7.383 -9.787 1.00 96.69 94 LEU A C 1
ATOM 723 O O . LEU A 1 94 ? -9.305 6.948 -9.661 1.00 96.69 94 LEU A O 1
ATOM 727 N N . VAL A 1 95 ? -7.231 6.705 -10.467 1.00 96.56 95 VAL A N 1
ATOM 728 C CA . VAL A 1 95 ? -7.491 5.386 -11.082 1.00 96.56 95 VAL A CA 1
ATOM 729 C C . VAL A 1 95 ? -7.806 4.336 -10.011 1.00 96.56 95 VAL A C 1
ATOM 731 O O . VAL A 1 95 ? -8.697 3.503 -10.203 1.00 96.56 95 VAL A O 1
ATOM 734 N N . GLY A 1 96 ? -7.132 4.405 -8.860 1.00 96.94 96 GLY A N 1
ATOM 735 C CA . GLY A 1 96 ? -7.460 3.576 -7.704 1.00 96.94 96 GLY A CA 1
ATOM 736 C C . GLY A 1 96 ? -8.849 3.882 -7.131 1.00 96.94 96 GLY A C 1
ATOM 737 O O . GLY A 1 96 ? -9.609 2.948 -6.895 1.00 96.94 96 GLY A O 1
ATOM 738 N N . TRP A 1 97 ? -9.227 5.159 -6.996 1.00 96.06 97 TRP A N 1
ATOM 739 C CA . TRP A 1 97 ? -10.569 5.569 -6.561 1.00 96.06 97 TRP A CA 1
ATOM 740 C C . TRP A 1 97 ? -11.662 5.103 -7.528 1.00 96.06 97 TRP A C 1
ATOM 742 O O . TRP A 1 97 ? -12.624 4.499 -7.068 1.00 96.06 97 TRP A O 1
ATOM 752 N N . VAL A 1 98 ? -11.507 5.290 -8.849 1.00 95.81 98 VAL A N 1
ATOM 753 C CA . VAL A 1 98 ? -12.476 4.781 -9.843 1.00 95.81 98 VAL A CA 1
ATOM 754 C C . VAL A 1 98 ? -12.636 3.267 -9.705 1.00 95.81 98 VAL A C 1
ATOM 756 O O . VAL A 1 98 ? -13.757 2.766 -9.692 1.00 95.81 98 VAL A O 1
ATOM 759 N N . SER A 1 99 ? -11.525 2.538 -9.567 1.00 96.25 99 SER A N 1
ATOM 760 C CA . SER A 1 99 ? -11.558 1.078 -9.431 1.00 96.25 99 SER A CA 1
ATOM 761 C C . SER A 1 99 ? -12.268 0.649 -8.143 1.00 96.25 99 SER A C 1
ATOM 763 O O . SER A 1 99 ? -13.137 -0.217 -8.185 1.00 96.25 99 SER A O 1
ATOM 765 N N . LEU A 1 100 ? -11.947 1.279 -7.007 1.00 96.75 100 LEU A N 1
ATOM 766 C CA . LEU A 1 100 ? -12.541 0.958 -5.707 1.00 96.75 100 LEU A CA 1
ATOM 767 C C . LEU A 1 100 ? -14.021 1.356 -5.619 1.00 96.75 100 LEU A C 1
ATOM 769 O O . LEU A 1 100 ? -14.814 0.546 -5.155 1.00 96.75 100 LEU A O 1
ATOM 773 N N . ARG A 1 101 ? -14.415 2.528 -6.137 1.00 94.69 101 ARG A N 1
ATOM 774 C CA . ARG A 1 101 ? -15.799 3.044 -6.122 1.00 94.69 101 ARG A CA 1
ATOM 775 C C . ARG A 1 101 ? -16.838 2.032 -6.617 1.00 94.69 101 ARG A C 1
ATOM 777 O O . ARG A 1 101 ? -17.956 2.012 -6.116 1.00 94.69 101 ARG A O 1
ATOM 784 N N . TYR A 1 102 ? -16.479 1.224 -7.613 1.00 93.94 102 TYR A N 1
ATOM 785 C CA . TYR A 1 102 ? -17.350 0.194 -8.187 1.00 93.94 102 TYR A CA 1
ATOM 786 C C . TYR A 1 102 ? -17.008 -1.230 -7.711 1.00 93.94 102 TYR A C 1
ATOM 788 O O . TYR A 1 102 ? -17.792 -2.152 -7.930 1.00 93.94 102 TYR A O 1
ATOM 796 N N . ALA A 1 103 ? -15.850 -1.426 -7.071 1.00 96.75 103 ALA A N 1
ATOM 797 C CA . ALA A 1 103 ? -15.436 -2.710 -6.514 1.00 96.75 103 ALA A CA 1
ATOM 798 C C . ALA A 1 103 ? -15.974 -2.967 -5.104 1.00 96.75 103 ALA A C 1
ATOM 800 O O . ALA A 1 103 ? -16.283 -4.113 -4.777 1.00 96.75 103 ALA A O 1
ATOM 801 N N . VAL A 1 104 ? -16.064 -1.927 -4.273 1.00 96.19 104 VAL A N 1
ATOM 802 C CA . VAL A 1 104 ? -16.438 -2.052 -2.860 1.00 96.19 104 VAL A CA 1
ATOM 803 C C . VAL A 1 104 ? -17.745 -1.336 -2.532 1.00 96.19 104 VAL A C 1
ATOM 805 O O . VAL A 1 104 ? -18.264 -0.559 -3.338 1.00 96.19 104 VAL A O 1
ATOM 808 N N . LEU A 1 105 ? -18.305 -1.638 -1.362 1.00 93.62 105 LEU A N 1
ATOM 809 C CA . LEU A 1 105 ? -19.443 -0.902 -0.818 1.00 93.62 105 LEU A CA 1
ATOM 810 C C . LEU A 1 105 ? -19.044 0.546 -0.453 1.00 93.62 105 LEU A C 1
ATOM 812 O O . LEU A 1 105 ? -17.951 0.747 0.089 1.00 93.62 105 LEU A O 1
ATOM 816 N N . PRO A 1 106 ? -19.898 1.558 -0.714 1.00 91.12 106 PRO A N 1
ATOM 817 C CA . PRO A 1 106 ? -19.658 2.940 -0.288 1.00 91.12 106 PRO A CA 1
ATOM 818 C C . PRO A 1 106 ? -19.414 3.072 1.220 1.00 91.12 106 PRO A C 1
ATOM 820 O O . PRO A 1 106 ? -18.551 3.838 1.641 1.00 91.12 106 PRO A O 1
ATOM 823 N N . GLU A 1 107 ? -20.118 2.276 2.023 1.00 90.31 107 GLU A N 1
ATOM 824 C CA . GLU A 1 107 ? -19.976 2.201 3.477 1.00 90.31 107 GLU A CA 1
ATOM 825 C C . GLU A 1 107 ? -18.535 1.831 3.861 1.00 90.31 107 GLU A C 1
ATOM 827 O O . GLU A 1 107 ? -17.906 2.545 4.635 1.00 90.31 107 GLU A O 1
ATOM 832 N N . SER A 1 108 ? -17.951 0.817 3.209 1.00 92.19 108 SER A N 1
ATOM 833 C CA . SER A 1 108 ? -16.554 0.413 3.426 1.00 92.19 108 SER A CA 1
ATOM 834 C C . SER A 1 108 ? -15.528 1.463 2.979 1.00 92.19 108 SER A C 1
ATOM 836 O O . SER A 1 108 ? -14.387 1.437 3.438 1.00 92.19 108 SER A O 1
ATOM 838 N N . ILE A 1 109 ? -15.893 2.387 2.080 1.00 93.19 109 ILE A N 1
ATOM 839 C CA . ILE A 1 109 ? -15.052 3.551 1.757 1.00 93.19 109 ILE A CA 1
ATOM 840 C C . ILE A 1 109 ? -15.151 4.577 2.891 1.00 93.19 109 ILE A C 1
ATOM 842 O O . ILE A 1 109 ? -14.120 5.059 3.364 1.00 93.19 109 ILE A O 1
ATOM 846 N N . HIS A 1 110 ? -16.362 4.879 3.365 1.00 91.81 110 HIS A N 1
ATOM 847 C CA . HIS A 1 110 ? -16.583 5.812 4.473 1.00 91.81 110 HIS A CA 1
ATOM 848 C C . HIS A 1 110 ? -15.960 5.330 5.794 1.00 91.81 110 HIS A C 1
ATOM 850 O O . HIS A 1 110 ? -15.408 6.152 6.521 1.00 91.81 110 HIS A O 1
ATOM 856 N N . ASP A 1 111 ? -15.925 4.022 6.058 1.00 89.69 111 ASP A N 1
ATOM 857 C CA . ASP A 1 111 ? -15.218 3.440 7.209 1.00 89.69 111 ASP A CA 1
ATOM 858 C C . ASP A 1 111 ? -13.710 3.746 7.215 1.00 89.69 111 ASP A C 1
ATOM 860 O O . ASP A 1 111 ? -13.081 3.721 8.274 1.00 89.69 111 ASP A O 1
ATOM 864 N N . VAL A 1 112 ? -13.125 4.020 6.042 1.00 91.00 112 VAL A N 1
ATOM 865 C CA . VAL A 1 112 ? -11.682 4.231 5.858 1.00 91.00 112 VAL A CA 1
ATOM 866 C C . VAL A 1 112 ? -11.323 5.707 5.672 1.00 91.00 112 VAL A C 1
ATOM 868 O O . VAL A 1 112 ? -10.300 6.141 6.192 1.00 91.00 112 VAL A O 1
ATOM 871 N N . VAL A 1 113 ? -12.114 6.493 4.932 1.00 91.88 113 VAL A N 1
ATOM 872 C CA . VAL A 1 113 ? -11.807 7.920 4.675 1.00 91.88 113 VAL A CA 1
ATOM 873 C C . VAL A 1 113 ? -12.767 8.912 5.332 1.00 91.88 113 VAL A C 1
ATOM 875 O O . VAL A 1 113 ? -12.481 10.112 5.335 1.00 91.88 113 VAL A O 1
ATOM 878 N N . GLY A 1 114 ? -13.862 8.430 5.916 1.00 89.88 114 GLY A N 1
ATOM 879 C CA . GLY A 1 114 ? -14.950 9.247 6.441 1.00 89.88 114 GLY A CA 1
ATOM 880 C C . GLY A 1 114 ? -16.100 9.448 5.471 1.00 89.88 114 GLY A C 1
ATOM 881 O O . GLY A 1 114 ? -15.937 9.373 4.250 1.00 89.88 114 GLY A O 1
ATOM 882 N N . SER A 1 115 ? -17.268 9.744 6.036 1.00 87.19 115 SER A N 1
ATOM 883 C CA . SER A 1 115 ? -18.358 10.370 5.295 1.00 87.19 115 SER A CA 1
ATOM 884 C C . SER A 1 115 ? -17.969 11.808 4.898 1.00 87.19 115 SER A C 1
ATOM 886 O O . SER A 1 115 ? -17.133 12.427 5.564 1.00 87.19 115 SER A O 1
ATOM 888 N N . PRO A 1 116 ? -18.544 12.365 3.816 1.00 88.56 116 PRO A N 1
ATOM 889 C CA . PRO A 1 116 ? -18.333 13.766 3.465 1.00 88.56 116 PRO A CA 1
ATOM 890 C C . PRO A 1 116 ? -18.822 14.702 4.580 1.00 88.56 116 PRO A C 1
ATOM 892 O O . PRO A 1 116 ? -19.967 14.592 5.020 1.00 88.56 116 PRO A O 1
ATOM 895 N N . VAL A 1 117 ? -17.979 15.649 5.001 1.00 88.12 117 VAL A N 1
ATOM 896 C CA . VAL A 1 117 ? -18.310 16.660 6.029 1.00 88.12 117 VAL A CA 1
ATOM 897 C C . VAL A 1 117 ? -18.013 18.096 5.590 1.00 88.12 117 VAL A C 1
ATOM 899 O O . VAL A 1 117 ? -18.463 19.039 6.234 1.00 88.12 117 VAL A O 1
ATOM 902 N N . LEU A 1 118 ? -17.290 18.291 4.481 1.00 87.25 118 LEU A N 1
ATOM 903 C CA . LEU A 1 118 ? -16.907 19.609 3.962 1.00 87.25 118 LEU A CA 1
ATOM 904 C C . LEU A 1 118 ? -17.950 20.202 2.999 1.00 87.25 118 LEU A C 1
ATOM 906 O O . LEU A 1 118 ? -17.759 21.308 2.495 1.00 87.25 118 LEU A O 1
ATOM 910 N N . GLY A 1 119 ? -19.036 19.474 2.713 1.00 88.62 119 GLY A N 1
ATOM 911 C CA . GLY A 1 119 ? -20.131 19.936 1.851 1.00 88.62 119 GLY A CA 1
ATOM 912 C C . GLY A 1 119 ? -19.753 20.102 0.375 1.00 88.62 119 GLY A C 1
ATOM 913 O O . GLY A 1 119 ? -20.400 20.861 -0.344 1.00 88.62 119 GLY A O 1
ATOM 914 N N . TRP A 1 120 ? -18.691 19.433 -0.087 1.00 93.50 120 TRP A N 1
ATOM 915 C CA . TRP A 1 120 ? -18.270 19.494 -1.489 1.00 93.50 120 TRP A CA 1
ATOM 916 C C . TRP A 1 120 ? -19.291 18.803 -2.413 1.00 93.50 120 TRP A C 1
ATOM 918 O O . TRP A 1 120 ? -19.965 17.862 -1.990 1.00 93.50 120 TRP A O 1
ATOM 928 N N . PRO A 1 121 ? -19.415 19.225 -3.686 1.00 94.00 121 PRO A N 1
ATOM 929 C CA . PRO A 1 121 ? -20.379 18.637 -4.609 1.00 94.00 121 PRO A CA 1
ATOM 930 C C . PRO A 1 121 ? -20.034 17.183 -4.957 1.00 94.00 121 PRO A C 1
ATOM 932 O O . PRO A 1 121 ? -18.878 16.849 -5.246 1.00 94.00 121 PRO A O 1
ATOM 935 N N . TRP A 1 122 ? -21.068 16.339 -5.007 1.00 88.62 122 TRP A N 1
ATOM 936 C CA . TRP A 1 122 ? -20.970 14.912 -5.339 1.00 88.62 122 TRP A CA 1
ATOM 937 C C . TRP A 1 122 ? -19.929 14.191 -4.457 1.00 88.62 122 TRP A C 1
ATOM 939 O O . TRP A 1 122 ? -19.769 14.508 -3.285 1.00 88.62 122 TRP A O 1
ATOM 949 N N . ASP A 1 123 ? -19.195 13.226 -5.007 1.00 92.31 123 ASP A N 1
ATOM 950 C CA . ASP A 1 123 ? -18.195 12.446 -4.266 1.00 92.31 123 ASP A CA 1
ATOM 951 C C . ASP A 1 123 ? -16.797 13.091 -4.262 1.00 92.31 123 ASP A C 1
ATOM 953 O O . ASP A 1 123 ? -15.802 12.402 -4.032 1.00 92.31 123 ASP A O 1
ATOM 957 N N . THR A 1 124 ? -16.673 14.387 -4.576 1.00 94.62 124 THR A N 1
ATOM 958 C CA . THR A 1 124 ? -15.354 15.017 -4.783 1.00 94.62 124 THR A CA 1
ATOM 959 C C . THR A 1 124 ? -14.498 15.050 -3.514 1.00 94.62 124 THR A C 1
ATOM 961 O O . THR A 1 124 ? -13.281 14.887 -3.606 1.00 94.62 124 THR A O 1
ATOM 964 N N . GLU A 1 125 ? -15.111 15.165 -2.332 1.00 94.31 125 GLU A N 1
ATOM 965 C CA . GLU A 1 125 ? -14.411 15.053 -1.045 1.00 94.31 125 GLU A CA 1
ATOM 966 C C . GLU A 1 125 ? -13.865 13.630 -0.827 1.00 94.31 125 GLU A C 1
ATOM 968 O O . GLU A 1 125 ? -12.667 13.451 -0.600 1.00 94.31 125 GLU A O 1
ATOM 973 N N . VAL A 1 126 ? -14.710 12.603 -0.967 1.00 94.00 126 VAL A N 1
ATOM 974 C CA . VAL A 1 126 ? -14.318 11.186 -0.824 1.00 94.00 126 VAL A CA 1
ATOM 975 C C . VAL A 1 126 ? -13.252 10.808 -1.857 1.00 94.00 126 VAL A C 1
ATOM 977 O O . VAL A 1 126 ? -12.284 10.121 -1.530 1.00 94.00 126 VAL A O 1
ATOM 980 N N . MET A 1 127 ? -13.372 11.316 -3.086 1.00 95.69 127 MET A N 1
ATOM 981 C CA . MET A 1 127 ? -12.367 11.178 -4.139 1.00 95.69 127 MET A CA 1
ATOM 982 C C . MET A 1 127 ? -11.022 11.781 -3.727 1.00 95.69 127 MET A C 1
ATOM 984 O O . MET A 1 127 ? -10.000 11.107 -3.863 1.00 95.69 127 MET A O 1
ATOM 988 N N . ALA A 1 128 ? -10.993 13.011 -3.207 1.00 95.25 128 ALA A N 1
ATOM 989 C CA . ALA A 1 128 ? -9.759 13.667 -2.773 1.00 95.25 128 ALA A CA 1
ATOM 990 C C . ALA A 1 128 ? -9.107 12.946 -1.578 1.00 95.25 128 ALA A C 1
ATOM 992 O O . ALA A 1 128 ? -7.894 12.701 -1.584 1.00 95.25 128 ALA A O 1
ATOM 993 N N . ARG A 1 129 ? -9.913 12.532 -0.591 1.00 95.44 129 ARG A N 1
ATOM 994 C CA . ARG A 1 129 ? -9.455 11.774 0.582 1.00 95.44 129 ARG A CA 1
ATOM 995 C C . ARG A 1 129 ? -8.878 10.413 0.186 1.00 95.44 129 ARG A C 1
ATOM 997 O O . ARG A 1 129 ? -7.744 10.111 0.555 1.00 95.44 129 ARG A O 1
ATOM 1004 N N . LEU A 1 130 ? -9.595 9.628 -0.627 1.00 95.75 130 LEU A N 1
ATOM 1005 C CA . LEU A 1 130 ? -9.135 8.304 -1.062 1.00 95.75 130 LEU A CA 1
ATOM 1006 C C . LEU A 1 130 ? -7.934 8.394 -2.013 1.00 95.75 130 LEU A C 1
ATOM 1008 O O . LEU A 1 130 ? -6.991 7.623 -1.868 1.00 95.75 130 LEU A O 1
ATOM 1012 N N . THR A 1 131 ? -7.905 9.376 -2.921 1.00 97.19 131 THR A N 1
ATOM 1013 C CA . THR A 1 131 ? -6.727 9.674 -3.760 1.00 97.19 131 THR A CA 1
ATOM 1014 C C . THR A 1 131 ? -5.499 9.943 -2.889 1.00 97.19 131 THR A C 1
ATOM 1016 O O . THR A 1 131 ? -4.422 9.406 -3.157 1.00 97.19 131 THR A O 1
ATOM 1019 N N . THR A 1 132 ? -5.662 10.717 -1.811 1.00 96.88 132 THR A N 1
ATOM 1020 C CA . THR A 1 132 ? -4.562 11.028 -0.891 1.00 96.88 132 THR A CA 1
ATOM 1021 C C . THR A 1 132 ? -4.142 9.806 -0.072 1.00 96.88 132 THR A C 1
ATOM 1023 O O . THR A 1 132 ? -2.950 9.510 -0.028 1.00 96.88 132 THR A O 1
ATOM 1026 N N . LEU A 1 133 ? -5.082 9.031 0.481 1.00 96.81 133 LEU A N 1
ATOM 1027 C CA . LEU A 1 133 ? -4.784 7.776 1.186 1.00 96.81 133 LEU A CA 1
ATOM 1028 C C . LEU A 1 133 ? -4.023 6.780 0.303 1.00 96.81 133 LEU A C 1
ATOM 1030 O O . LEU A 1 133 ? -2.992 6.245 0.712 1.00 96.81 133 LEU A O 1
ATOM 1034 N N . LEU A 1 134 ? -4.486 6.577 -0.931 1.00 97.69 134 LEU A N 1
ATOM 1035 C CA . LEU A 1 134 ? -3.792 5.727 -1.891 1.00 97.69 134 LEU A CA 1
ATOM 1036 C C . LEU A 1 134 ? -2.398 6.278 -2.197 1.00 97.69 134 LEU A C 1
ATOM 1038 O O . LEU A 1 134 ? -1.444 5.505 -2.193 1.00 97.69 134 LEU A O 1
ATOM 1042 N N . SER A 1 135 ? -2.231 7.596 -2.367 1.00 96.88 135 SER A N 1
ATOM 1043 C CA . SER A 1 135 ? -0.904 8.204 -2.545 1.00 96.88 135 SER A CA 1
ATOM 1044 C C . SER A 1 135 ? 0.045 7.922 -1.370 1.00 96.88 135 SER A C 1
ATOM 1046 O O . SER A 1 135 ? 1.228 7.678 -1.592 1.00 96.88 135 SER A O 1
ATOM 1048 N N . THR A 1 136 ? -0.457 7.888 -0.131 1.00 97.12 136 THR A N 1
ATOM 1049 C CA . THR A 1 136 ? 0.332 7.583 1.079 1.00 97.12 136 THR A CA 1
ATOM 1050 C C . THR A 1 136 ? 0.825 6.143 1.102 1.00 97.12 136 THR A C 1
ATOM 1052 O O . THR A 1 136 ? 1.901 5.876 1.625 1.00 97.12 136 THR A O 1
ATOM 1055 N N . ILE A 1 137 ? 0.091 5.221 0.477 1.00 97.69 137 ILE A N 1
ATOM 1056 C CA . ILE A 1 137 ? 0.522 3.833 0.262 1.00 97.69 137 ILE A CA 1
ATOM 1057 C C . ILE A 1 137 ? 1.466 3.748 -0.956 1.00 97.69 137 ILE A C 1
ATOM 1059 O O . ILE A 1 137 ? 2.486 3.060 -0.917 1.00 97.69 137 ILE A O 1
ATOM 1063 N N . GLY A 1 138 ? 1.173 4.489 -2.027 1.00 97.31 138 GLY A N 1
ATOM 1064 C CA . GLY A 1 138 ? 1.936 4.499 -3.279 1.00 97.31 138 GLY A CA 1
ATOM 1065 C C . GLY A 1 138 ? 3.350 5.074 -3.159 1.00 97.31 138 GLY A C 1
ATOM 1066 O O . GLY A 1 138 ? 4.291 4.505 -3.712 1.00 97.31 138 GLY A O 1
ATOM 1067 N N . THR A 1 139 ? 3.536 6.163 -2.410 1.00 96.62 139 THR A N 1
ATOM 1068 C CA . THR A 1 139 ? 4.844 6.809 -2.214 1.00 96.62 139 THR A CA 1
ATOM 1069 C C . THR A 1 139 ? 5.905 5.872 -1.597 1.00 96.62 139 THR A C 1
ATOM 1071 O O . THR A 1 139 ? 6.975 5.733 -2.199 1.00 96.62 139 THR A O 1
ATOM 1074 N N . PRO A 1 140 ? 5.667 5.172 -0.465 1.00 97.94 140 PRO A N 1
ATOM 1075 C CA . PRO A 1 140 ? 6.625 4.207 0.080 1.00 97.94 140 PRO A CA 1
ATOM 1076 C C . PRO A 1 140 ? 6.795 2.970 -0.816 1.00 97.94 140 PRO A C 1
ATOM 1078 O O . PRO A 1 140 ? 7.902 2.434 -0.892 1.00 97.94 140 PRO A O 1
ATOM 1081 N N . LEU A 1 141 ? 5.766 2.559 -1.571 1.00 97.94 141 LEU A N 1
ATOM 1082 C CA . LEU A 1 141 ? 5.898 1.514 -2.598 1.00 97.94 141 LEU A CA 1
ATOM 1083 C C . LEU A 1 141 ? 6.861 1.923 -3.727 1.00 97.94 141 LEU A C 1
ATOM 1085 O O . LEU A 1 141 ? 7.705 1.122 -4.138 1.00 97.94 141 LEU A O 1
ATOM 1089 N N . MET A 1 142 ? 6.790 3.176 -4.192 1.00 95.88 142 MET A N 1
ATOM 1090 C CA . MET A 1 142 ? 7.739 3.734 -5.163 1.00 95.88 142 MET A CA 1
ATOM 1091 C C . MET A 1 142 ? 9.149 3.838 -4.566 1.00 95.88 142 MET A C 1
ATOM 1093 O O . MET A 1 142 ? 10.124 3.468 -5.217 1.00 95.88 142 MET A O 1
ATOM 1097 N N . ALA A 1 143 ? 9.282 4.293 -3.319 1.00 95.94 143 ALA A N 1
ATOM 1098 C CA . ALA A 1 143 ? 10.583 4.387 -2.663 1.00 95.94 143 ALA A CA 1
ATOM 1099 C C . ALA A 1 143 ? 11.248 3.006 -2.493 1.00 95.94 143 ALA A C 1
ATOM 1101 O O . ALA A 1 143 ? 12.413 2.848 -2.861 1.00 95.94 143 ALA A O 1
ATOM 1102 N N . GLY A 1 144 ? 10.508 1.982 -2.052 1.00 96.31 144 GLY A N 1
ATOM 1103 C CA . GLY A 1 144 ? 11.024 0.614 -1.931 1.00 96.31 144 GLY A CA 1
ATOM 1104 C C . GLY A 1 144 ? 11.467 0.017 -3.271 1.00 96.31 144 GLY A C 1
ATOM 1105 O O . GLY A 1 144 ? 12.570 -0.527 -3.378 1.00 96.31 144 GLY A O 1
ATOM 1106 N N . ALA A 1 145 ? 10.673 0.200 -4.331 1.00 94.75 145 ALA A N 1
ATOM 1107 C CA . ALA A 1 145 ? 11.053 -0.241 -5.673 1.00 94.75 145 ALA A CA 1
ATOM 1108 C C . ALA A 1 145 ? 12.280 0.518 -6.222 1.00 94.75 145 ALA A C 1
ATOM 1110 O O . ALA A 1 145 ? 13.114 -0.070 -6.920 1.00 94.75 145 ALA A O 1
ATOM 1111 N N . LEU A 1 146 ? 12.453 1.802 -5.881 1.00 93.31 146 LEU A N 1
ATOM 1112 C CA . LEU A 1 146 ? 13.641 2.574 -6.258 1.00 93.31 146 LEU A CA 1
ATOM 1113 C C . LEU A 1 146 ? 14.905 2.086 -5.546 1.00 93.31 146 LEU A C 1
ATOM 1115 O O . LEU A 1 146 ? 15.934 1.924 -6.207 1.00 93.31 146 LEU A O 1
ATOM 1119 N N . LEU A 1 147 ? 14.830 1.801 -4.242 1.00 93.06 147 LEU A N 1
ATOM 1120 C CA . LEU A 1 147 ? 15.947 1.225 -3.487 1.00 93.06 147 LEU A CA 1
ATOM 1121 C C . LEU A 1 147 ? 16.420 -0.085 -4.132 1.00 93.06 147 LEU A C 1
ATOM 1123 O O . LEU A 1 147 ? 17.609 -0.257 -4.396 1.00 93.06 147 LEU A O 1
ATOM 1127 N N . VAL A 1 148 ? 15.490 -0.974 -4.491 1.00 92.31 148 VAL A N 1
ATOM 1128 C CA . VAL A 1 148 ? 15.824 -2.240 -5.164 1.00 92.31 148 VAL A CA 1
ATOM 1129 C C . VAL A 1 148 ? 16.348 -2.030 -6.586 1.00 92.31 148 VAL A C 1
ATOM 1131 O O . VAL A 1 148 ? 17.243 -2.762 -7.012 1.00 92.31 148 VAL A O 1
ATOM 1134 N N . THR A 1 149 ? 15.867 -1.019 -7.314 1.00 88.50 149 THR A N 1
ATOM 1135 C CA . THR A 1 149 ? 16.403 -0.661 -8.641 1.00 88.50 149 THR A CA 1
ATOM 1136 C C . THR A 1 149 ? 17.866 -0.210 -8.535 1.00 88.50 149 THR A C 1
ATOM 1138 O O . THR A 1 149 ? 18.716 -0.691 -9.288 1.00 88.50 149 THR A O 1
ATOM 1141 N N . ALA A 1 150 ? 18.184 0.637 -7.550 1.00 86.44 150 ALA A N 1
ATOM 1142 C CA . ALA A 1 150 ? 19.543 1.108 -7.283 1.00 86.44 150 ALA A CA 1
ATOM 1143 C C . ALA A 1 150 ? 20.484 -0.032 -6.843 1.00 86.44 150 ALA A C 1
ATOM 1145 O O . ALA A 1 150 ? 21.575 -0.179 -7.396 1.00 86.44 150 ALA A O 1
ATOM 1146 N N . LEU A 1 151 ? 20.039 -0.899 -5.922 1.00 85.44 151 LEU A N 1
ATOM 1147 C CA . LEU A 1 151 ? 20.791 -2.084 -5.477 1.00 85.44 151 LEU A CA 1
ATOM 1148 C C . LEU A 1 151 ? 21.053 -3.094 -6.606 1.00 85.44 151 LEU A C 1
ATOM 1150 O O . LEU A 1 151 ? 22.022 -3.849 -6.561 1.00 85.44 151 LEU A O 1
ATOM 1154 N N . ASN A 1 152 ? 20.224 -3.098 -7.652 1.00 81.00 152 ASN A N 1
ATOM 1155 C CA . ASN A 1 152 ? 20.419 -3.925 -8.842 1.00 81.00 152 ASN A CA 1
ATOM 1156 C C . ASN A 1 152 ? 21.444 -3.361 -9.846 1.00 81.00 152 ASN A C 1
ATOM 1158 O O . ASN A 1 152 ? 21.542 -3.890 -10.958 1.00 81.00 152 ASN A O 1
ATOM 1162 N N . ALA A 1 153 ? 22.212 -2.338 -9.449 1.00 67.62 153 ALA A N 1
ATOM 1163 C CA . ALA A 1 153 ? 23.220 -1.638 -10.249 1.00 67.62 153 ALA A CA 1
ATOM 1164 C C . ALA A 1 153 ? 22.671 -0.994 -11.538 1.00 67.62 153 ALA A C 1
ATOM 1166 O O . ALA A 1 153 ? 23.419 -0.716 -12.478 1.00 67.62 153 ALA A O 1
ATOM 1167 N N . GLU A 1 154 ? 21.363 -0.722 -11.591 1.00 69.56 154 GLU A N 1
ATOM 1168 C CA . GLU A 1 154 ? 20.793 0.106 -12.651 1.00 69.56 154 GLU A CA 1
ATOM 1169 C C . GLU A 1 154 ? 21.116 1.577 -12.353 1.00 69.56 154 GLU A C 1
ATOM 1171 O O . GLU A 1 154 ? 21.014 2.036 -11.213 1.00 69.56 154 GLU A O 1
ATOM 1176 N N . ARG A 1 155 ? 21.546 2.337 -13.369 1.00 75.81 155 ARG A N 1
ATOM 1177 C CA . ARG A 1 155 ? 21.912 3.753 -13.198 1.00 75.81 155 ARG A CA 1
ATOM 1178 C C . ARG A 1 155 ? 20.660 4.598 -12.945 1.00 75.81 155 ARG A C 1
ATOM 1180 O O . ARG A 1 155 ? 20.101 5.171 -13.872 1.00 75.81 155 ARG A O 1
ATOM 1187 N N . VAL A 1 156 ? 20.263 4.717 -11.680 1.00 81.38 156 VAL A N 1
ATOM 1188 C CA . VAL A 1 156 ? 19.124 5.544 -11.243 1.00 81.38 156 VAL A CA 1
ATOM 1189 C C . VAL A 1 156 ? 19.402 7.054 -11.289 1.00 81.38 156 VAL A C 1
ATOM 1191 O O . VAL A 1 156 ? 18.473 7.846 -11.157 1.00 81.38 156 VAL A O 1
ATOM 1194 N N . GLY A 1 157 ? 20.651 7.489 -11.487 1.00 84.50 157 GLY A N 1
ATOM 1195 C CA . GLY A 1 157 ? 21.001 8.911 -11.589 1.00 84.50 157 GLY A CA 1
ATOM 1196 C C . GLY A 1 157 ? 20.514 9.721 -10.380 1.00 84.50 157 GLY A C 1
ATOM 1197 O O . GLY A 1 157 ? 20.689 9.305 -9.240 1.00 84.50 157 GLY A O 1
ATOM 1198 N N . SER A 1 158 ? 19.861 10.859 -10.625 1.00 85.56 158 SER A N 1
ATOM 1199 C CA . SER A 1 158 ? 19.288 11.717 -9.574 1.00 85.56 158 SER A CA 1
ATOM 1200 C C . SER A 1 158 ? 17.895 11.295 -9.076 1.00 85.56 158 SER A C 1
ATOM 1202 O O . SER A 1 158 ? 17.312 12.010 -8.264 1.00 85.56 158 SER A O 1
ATOM 1204 N N . THR A 1 159 ? 17.360 10.142 -9.506 1.00 85.81 159 THR A N 1
ATOM 1205 C CA . THR A 1 159 ? 16.029 9.648 -9.085 1.00 85.81 159 THR A CA 1
ATOM 1206 C C . THR A 1 159 ? 15.848 9.582 -7.564 1.00 85.81 159 THR A C 1
ATOM 1208 O O . THR A 1 159 ? 14.800 10.031 -7.105 1.00 85.81 159 THR A O 1
ATOM 1211 N N . PRO A 1 160 ? 16.826 9.110 -6.757 1.00 88.38 160 PRO A N 1
ATOM 1212 C CA . PRO A 1 160 ? 16.674 9.084 -5.299 1.00 88.38 160 PRO A CA 1
ATOM 1213 C C . PRO A 1 160 ? 16.514 10.477 -4.687 1.00 88.38 160 PRO A C 1
ATOM 1215 O O . PRO A 1 160 ? 15.682 10.655 -3.806 1.00 88.38 160 PRO A O 1
ATOM 1218 N N . VAL A 1 161 ? 17.247 11.474 -5.196 1.00 89.31 161 VAL A N 1
ATOM 1219 C CA . VAL A 1 161 ? 17.163 12.864 -4.718 1.00 89.31 161 VAL A CA 1
ATOM 1220 C C . VAL A 1 161 ? 15.799 13.464 -5.053 1.00 89.31 161 VAL A C 1
ATOM 1222 O O . VAL A 1 161 ? 15.142 14.017 -4.177 1.00 89.31 161 VAL A O 1
ATOM 1225 N N . TRP A 1 162 ? 15.332 13.311 -6.296 1.00 88.50 162 TRP A N 1
ATOM 1226 C CA . TRP A 1 162 ? 14.024 13.834 -6.702 1.00 88.50 162 TRP A CA 1
ATOM 1227 C C . TRP A 1 162 ? 12.860 13.144 -5.994 1.00 88.50 162 TRP A C 1
ATOM 1229 O O . TRP A 1 162 ? 11.915 13.826 -5.606 1.00 88.50 162 TRP A O 1
ATOM 1239 N N . LEU A 1 163 ? 12.929 11.825 -5.780 1.00 89.31 163 LEU A N 1
ATOM 1240 C CA . LEU A 1 163 ? 11.899 11.126 -5.018 1.00 89.31 163 LEU A CA 1
ATOM 1241 C C . LEU A 1 163 ? 11.927 11.532 -3.539 1.00 89.31 163 LEU A C 1
ATOM 1243 O O . LEU A 1 163 ? 10.864 11.753 -2.979 1.00 89.31 163 LEU A O 1
ATOM 1247 N N . ALA A 1 164 ? 13.102 11.699 -2.921 1.00 92.88 164 ALA A N 1
ATOM 1248 C CA . ALA A 1 164 ? 13.208 12.172 -1.538 1.00 92.88 164 ALA A CA 1
ATOM 1249 C C . ALA A 1 164 ? 12.638 13.591 -1.359 1.00 92.88 164 ALA A C 1
ATOM 1251 O O . ALA A 1 164 ? 11.869 13.820 -0.430 1.00 92.88 164 ALA A O 1
ATOM 1252 N N . LEU A 1 165 ? 12.938 14.518 -2.279 1.00 93.19 165 LEU A N 1
ATOM 1253 C CA . LEU A 1 165 ? 12.342 15.862 -2.292 1.00 93.19 165 LEU A CA 1
ATOM 1254 C C . LEU A 1 165 ? 10.817 15.810 -2.476 1.00 93.19 165 LEU A C 1
ATOM 1256 O O . LEU A 1 165 ? 10.087 16.529 -1.799 1.00 93.19 165 LEU A O 1
ATOM 1260 N N . PHE A 1 166 ? 10.329 14.937 -3.361 1.00 92.88 166 PHE A N 1
ATOM 1261 C CA . PHE A 1 166 ? 8.897 14.746 -3.582 1.00 92.88 166 PHE A CA 1
ATOM 1262 C C . PHE A 1 166 ? 8.191 14.152 -2.356 1.00 92.88 166 PHE A C 1
ATOM 1264 O O . PHE A 1 166 ? 7.134 14.643 -1.977 1.00 92.88 166 PHE A O 1
ATOM 1271 N N . VAL A 1 167 ? 8.792 13.154 -1.695 1.00 94.31 167 VAL A N 1
ATOM 1272 C CA . VAL A 1 167 ? 8.292 12.590 -0.430 1.00 94.31 167 VAL A CA 1
ATOM 1273 C C . VAL A 1 167 ? 8.251 13.672 0.647 1.00 94.31 167 VAL A C 1
ATOM 1275 O O . VAL A 1 167 ? 7.220 13.830 1.288 1.00 94.31 167 VAL A O 1
ATOM 1278 N N . ALA A 1 168 ? 9.323 14.453 0.815 1.00 95.31 168 ALA A N 1
ATOM 1279 C CA . ALA A 1 168 ? 9.391 15.513 1.821 1.00 95.31 168 ALA A CA 1
ATOM 1280 C C . ALA A 1 168 ? 8.315 16.599 1.624 1.00 95.31 168 ALA A C 1
ATOM 1282 O O . ALA A 1 168 ? 7.773 17.101 2.605 1.00 95.31 168 ALA A O 1
ATOM 1283 N N . LEU A 1 169 ? 7.974 16.928 0.372 1.00 95.06 169 LEU A N 1
ATOM 1284 C CA . LEU A 1 169 ? 6.897 17.867 0.047 1.00 95.06 169 LEU A CA 1
ATOM 1285 C C . LEU A 1 169 ? 5.496 17.254 0.222 1.00 95.06 169 LEU A C 1
ATOM 1287 O O . LEU A 1 169 ? 4.578 17.932 0.677 1.00 95.06 169 LEU A O 1
ATOM 1291 N N . LEU A 1 170 ? 5.318 15.985 -0.154 1.00 95.56 170 LEU A N 1
ATOM 1292 C CA . LEU A 1 170 ? 4.011 15.326 -0.185 1.00 95.56 170 LEU A CA 1
ATOM 1293 C C . LEU A 1 170 ? 3.581 14.778 1.186 1.00 95.56 170 LEU A C 1
ATOM 1295 O O . LEU A 1 170 ? 2.394 14.795 1.499 1.00 95.56 170 LEU A O 1
ATOM 1299 N N . PHE A 1 171 ? 4.524 14.344 2.024 1.00 97.25 171 PHE A N 1
ATOM 1300 C CA . PHE A 1 171 ? 4.274 13.799 3.363 1.00 97.25 171 PHE A CA 1
ATOM 1301 C C . PHE A 1 171 ? 3.435 14.715 4.285 1.00 97.25 171 PHE A C 1
ATOM 1303 O O . PHE A 1 171 ? 2.463 14.215 4.854 1.00 97.25 171 PHE A O 1
ATOM 1310 N N . PRO A 1 172 ? 3.705 16.034 4.428 1.00 97.25 172 PRO A N 1
ATOM 1311 C CA . PRO A 1 172 ? 2.857 16.906 5.248 1.00 97.25 172 PRO A CA 1
ATOM 1312 C C . PRO A 1 172 ? 1.441 17.075 4.676 1.00 97.25 172 PRO A C 1
ATOM 1314 O O . PRO A 1 172 ? 0.489 17.156 5.447 1.00 97.25 172 PRO A O 1
ATOM 1317 N N . VAL A 1 173 ? 1.275 17.070 3.347 1.00 96.38 173 VAL A N 1
ATOM 1318 C CA . VAL A 1 173 ? -0.051 17.119 2.697 1.00 96.38 173 VAL A CA 1
ATOM 1319 C C . VAL A 1 173 ? -0.823 15.823 2.958 1.00 96.38 173 VAL A C 1
ATOM 1321 O O . VAL A 1 173 ? -1.999 15.858 3.311 1.00 96.38 173 VAL A O 1
ATOM 1324 N N . GLN A 1 174 ? -0.145 14.679 2.840 1.00 96.81 174 GLN A N 1
ATOM 1325 C CA . GLN A 1 174 ? -0.696 13.361 3.146 1.00 96.81 174 GLN A CA 1
ATOM 1326 C C . GLN A 1 174 ? -1.161 13.263 4.603 1.00 96.81 174 GLN A C 1
ATOM 1328 O O . GLN A 1 174 ? -2.290 12.842 4.849 1.00 96.81 174 GLN A O 1
ATOM 1333 N N . TYR A 1 175 ? -0.333 13.709 5.551 1.00 97.12 175 TYR A N 1
ATOM 1334 C CA . TYR A 1 175 ? -0.695 13.780 6.966 1.00 97.12 175 TYR A CA 1
ATOM 1335 C C . TYR A 1 175 ? -1.895 14.711 7.203 1.00 97.12 175 TYR A C 1
ATOM 1337 O O . TYR A 1 175 ? -2.862 14.305 7.843 1.00 97.12 175 TYR A O 1
ATOM 1345 N N . ALA A 1 176 ? -1.884 15.925 6.642 1.00 95.75 176 ALA A N 1
ATOM 1346 C CA . ALA A 1 176 ? -2.966 16.891 6.834 1.00 95.75 176 ALA A CA 1
ATOM 1347 C C . ALA A 1 176 ? -4.331 16.351 6.369 1.00 95.75 176 ALA A C 1
ATOM 1349 O O . ALA A 1 176 ? -5.309 16.446 7.105 1.00 95.75 176 ALA A O 1
ATOM 1350 N N . VAL A 1 177 ? -4.403 15.729 5.187 1.00 94.44 177 VAL A N 1
ATOM 1351 C CA . VAL A 1 177 ? -5.670 15.206 4.642 1.00 94.44 177 VAL A CA 1
ATOM 1352 C C . VAL A 1 177 ? -6.151 13.947 5.373 1.00 94.44 177 VAL A C 1
ATOM 1354 O O . VAL A 1 177 ? -7.352 13.801 5.598 1.00 94.44 177 VAL A O 1
ATOM 1357 N N . ILE A 1 178 ? -5.241 13.029 5.721 1.00 94.19 178 ILE A N 1
ATOM 1358 C CA . ILE A 1 178 ? -5.595 11.716 6.298 1.00 94.19 178 ILE A CA 1
ATOM 1359 C C . ILE A 1 178 ? -5.827 11.796 7.808 1.00 94.19 178 ILE A C 1
ATOM 1361 O O . ILE A 1 178 ? -6.623 11.024 8.331 1.00 94.19 178 ILE A O 1
ATOM 1365 N N . VAL A 1 179 ? -5.147 12.716 8.499 1.00 94.12 179 VAL A N 1
ATOM 1366 C CA . VAL A 1 179 ? -5.206 12.864 9.958 1.00 94.12 179 VAL A CA 1
ATOM 1367 C C . VAL A 1 179 ? -5.916 14.156 10.349 1.00 94.12 179 VAL A C 1
ATOM 1369 O O . VAL A 1 179 ? -6.978 14.112 10.957 1.00 94.12 179 VAL A O 1
ATOM 1372 N N . THR A 1 180 ? -5.356 15.318 10.000 1.00 92.31 180 THR A N 1
ATOM 1373 C CA . THR A 1 180 ? -5.844 16.615 10.513 1.00 92.31 180 THR A CA 1
ATOM 1374 C C . THR A 1 180 ? -7.241 16.977 10.007 1.00 92.31 180 THR A C 1
ATOM 1376 O O . THR A 1 180 ? -7.995 17.639 10.713 1.00 92.31 180 THR A O 1
ATOM 1379 N N . TRP A 1 181 ? -7.595 16.545 8.798 1.00 90.56 181 TRP A N 1
ATOM 1380 C CA . TRP A 1 181 ? -8.904 16.779 8.186 1.00 90.56 181 TRP A CA 1
ATOM 1381 C C . TRP A 1 181 ? -9.764 15.513 8.110 1.00 90.56 181 TRP A C 1
ATOM 1383 O O . TRP A 1 181 ? -10.743 15.510 7.364 1.00 90.56 181 TRP A O 1
ATOM 1393 N N . ALA A 1 182 ? -9.406 14.431 8.813 1.00 85.19 182 ALA A N 1
ATOM 1394 C CA . ALA A 1 182 ? -10.095 13.140 8.745 1.00 85.19 182 ALA A CA 1
ATOM 1395 C C . ALA A 1 182 ? -11.618 13.272 8.955 1.00 85.19 182 ALA A C 1
ATOM 1397 O O . ALA A 1 182 ? -12.067 13.902 9.906 1.00 85.19 182 ALA A O 1
ATOM 1398 N N . GLY A 1 183 ? -12.414 12.662 8.068 1.00 82.25 183 GLY A N 1
ATOM 1399 C CA . GLY A 1 183 ? -13.874 12.556 8.219 1.00 82.25 183 GLY A CA 1
ATOM 1400 C C . GLY A 1 183 ? -14.309 11.306 8.995 1.00 82.25 183 GLY A C 1
ATOM 1401 O O . GLY A 1 183 ? -15.487 10.967 9.010 1.00 82.25 183 GLY A O 1
ATOM 1402 N N . THR A 1 184 ? -13.352 10.569 9.564 1.00 83.75 184 THR A N 1
ATOM 1403 C CA . THR A 1 184 ? -13.552 9.343 10.341 1.00 83.75 184 THR A CA 1
ATOM 1404 C C . THR A 1 184 ? -12.607 9.335 11.538 1.00 83.75 184 THR A C 1
ATOM 1406 O O . THR A 1 184 ? -11.486 9.843 11.468 1.00 83.75 184 THR A O 1
ATOM 1409 N N . ASP A 1 185 ? -13.077 8.733 12.621 1.00 80.19 185 ASP A N 1
ATOM 1410 C CA . ASP A 1 185 ? -12.313 8.359 13.805 1.00 80.19 185 ASP A CA 1
ATOM 1411 C C . ASP A 1 185 ? -11.494 7.070 13.572 1.00 80.19 185 ASP A C 1
ATOM 1413 O O . ASP A 1 185 ? -10.393 6.936 14.091 1.00 80.19 185 ASP A O 1
ATOM 1417 N N . ASN A 1 186 ? -11.963 6.142 12.730 1.00 89.00 186 ASN A N 1
ATOM 1418 C CA . ASN A 1 186 ? -11.401 4.793 12.597 1.00 89.00 186 ASN A CA 1
ATOM 1419 C C . ASN A 1 186 ? -9.899 4.747 12.261 1.00 89.00 186 ASN A C 1
ATOM 1421 O O . ASN A 1 186 ? -9.195 3.892 12.790 1.00 89.00 186 ASN A O 1
ATOM 1425 N N . LEU A 1 187 ? -9.375 5.617 11.386 1.00 89.06 187 LEU A N 1
ATOM 1426 C CA . LEU A 1 187 ? -7.926 5.640 11.117 1.00 89.06 187 LEU A CA 1
ATOM 1427 C C . LEU A 1 187 ? -7.137 6.357 12.218 1.00 89.06 187 LEU A C 1
ATOM 1429 O O . LEU A 1 187 ? -6.030 5.932 12.542 1.00 89.06 187 LEU A O 1
ATOM 1433 N N . THR A 1 188 ? -7.681 7.433 12.785 1.00 93.50 188 THR A N 1
ATOM 1434 C CA . THR A 1 188 ? -6.976 8.286 13.749 1.00 93.50 188 THR A CA 1
ATOM 1435 C C . THR A 1 188 ? -6.955 7.675 15.153 1.00 93.50 188 THR A C 1
ATOM 1437 O O . THR A 1 188 ? -5.907 7.699 15.794 1.00 93.50 188 THR A O 1
ATOM 1440 N N . GLU A 1 189 ? -8.032 7.014 15.587 1.00 93.81 189 GLU A N 1
ATOM 1441 C CA . GLU A 1 189 ? -8.094 6.199 16.813 1.00 93.81 189 GLU A CA 1
ATOM 1442 C C . GLU A 1 189 ? -7.107 5.026 16.800 1.00 93.81 189 GLU A C 1
ATOM 1444 O O . GLU A 1 189 ? -6.579 4.641 17.841 1.00 93.81 189 GLU A O 1
ATOM 1449 N N . LEU A 1 190 ? -6.855 4.432 15.628 1.00 95.12 190 LEU A N 1
ATOM 1450 C CA . LEU A 1 190 ? -5.924 3.311 15.498 1.00 95.12 190 LEU A CA 1
ATOM 1451 C C . LEU A 1 190 ? -4.456 3.758 15.436 1.00 95.12 190 LEU A C 1
ATOM 1453 O O . LEU A 1 190 ? -3.571 2.906 15.542 1.00 95.12 190 LEU A O 1
ATOM 1457 N N . MET A 1 191 ? -4.171 5.054 15.276 1.00 97.25 191 MET A N 1
ATOM 1458 C CA . MET A 1 191 ? -2.816 5.605 15.197 1.00 97.25 191 MET A CA 1
ATOM 1459 C C . MET A 1 191 ? -2.321 6.111 16.555 1.00 97.25 191 MET A C 1
ATOM 1461 O O . MET A 1 191 ? -2.975 6.912 17.220 1.00 97.25 191 MET A O 1
ATOM 1465 N N . ALA A 1 192 ? -1.109 5.697 16.930 1.00 97.81 192 ALA A N 1
ATOM 1466 C CA . ALA A 1 192 ? -0.574 5.939 18.264 1.00 97.81 192 ALA A CA 1
ATOM 1467 C C . ALA A 1 192 ? -0.438 7.429 18.633 1.00 97.81 192 ALA A C 1
ATOM 1469 O O . ALA A 1 192 ? -0.046 8.277 17.819 1.00 97.81 192 ALA A O 1
ATOM 1470 N N . SER A 1 193 ? -0.641 7.715 19.923 1.00 96.50 193 SER A N 1
ATOM 1471 C CA . SER A 1 193 ? -0.436 9.044 20.516 1.00 96.50 193 SER A CA 1
ATOM 1472 C C . SER A 1 193 ? -1.313 10.111 19.854 1.00 96.50 193 SER A C 1
ATOM 1474 O O . SER A 1 193 ? -0.807 11.132 19.386 1.00 96.50 193 SER A O 1
ATOM 1476 N N . ASN A 1 194 ? -2.624 9.847 19.794 1.00 94.44 194 ASN A N 1
ATOM 1477 C CA . ASN A 1 194 ? -3.630 10.719 19.177 1.00 94.44 194 ASN A CA 1
ATOM 1478 C C . ASN A 1 194 ? -3.281 11.072 17.716 1.00 94.44 194 ASN A C 1
ATOM 1480 O O . ASN A 1 194 ? -3.149 12.242 17.352 1.00 94.44 194 ASN A O 1
ATOM 1484 N N . ALA A 1 195 ? -3.052 10.036 16.902 1.00 95.88 195 ALA A N 1
ATOM 1485 C CA . ALA A 1 195 ? -2.680 10.138 15.493 1.00 95.88 195 ALA A CA 1
ATOM 1486 C C . ALA A 1 195 ? -1.443 11.007 15.180 1.00 95.88 195 ALA A C 1
ATOM 1488 O O . ALA A 1 195 ? -1.367 11.642 14.130 1.00 95.88 195 ALA A O 1
ATOM 1489 N N . SER A 1 196 ? -0.445 11.016 16.067 1.00 97.38 196 SER A N 1
ATOM 1490 C CA . SER A 1 196 ? 0.756 11.849 15.918 1.00 97.38 196 SER A CA 1
ATOM 1491 C C . SER A 1 196 ? 1.494 11.678 14.575 1.00 97.38 196 SER A C 1
ATOM 1493 O O . SER A 1 196 ? 1.534 10.600 13.977 1.00 97.38 196 SER A O 1
ATOM 1495 N N . ILE A 1 197 ? 2.203 12.727 14.140 1.00 98.00 197 ILE A N 1
ATOM 1496 C CA . ILE A 1 197 ? 3.081 12.670 12.955 1.00 98.00 197 ILE A CA 1
ATOM 1497 C C . ILE A 1 197 ? 4.169 11.584 13.068 1.00 98.00 197 ILE A C 1
ATOM 1499 O O . ILE A 1 197 ? 4.566 10.998 12.061 1.00 98.00 197 ILE A O 1
ATOM 1503 N N . GLY A 1 198 ? 4.610 11.266 14.292 1.00 98.38 198 GLY A N 1
ATOM 1504 C CA . GLY A 1 198 ? 5.529 10.159 14.564 1.00 98.38 198 GLY A CA 1
ATOM 1505 C C . GLY A 1 198 ? 4.893 8.796 14.282 1.00 98.38 198 GLY A C 1
ATOM 1506 O O . GLY A 1 198 ? 5.488 7.979 13.580 1.00 98.38 198 GLY A O 1
ATOM 1507 N N . ALA A 1 199 ? 3.660 8.575 14.743 1.00 98.25 199 ALA A N 1
ATOM 1508 C CA . ALA A 1 199 ? 2.893 7.371 14.430 1.00 98.25 199 ALA A CA 1
ATOM 1509 C C . ALA A 1 199 ? 2.663 7.218 12.917 1.00 98.25 199 ALA A C 1
ATOM 1511 O O . ALA A 1 199 ? 2.939 6.158 12.353 1.00 98.25 199 ALA A O 1
ATOM 1512 N N . PHE A 1 200 ? 2.272 8.300 12.235 1.00 98.25 200 PHE A N 1
ATOM 1513 C CA . PHE A 1 200 ? 2.120 8.320 10.777 1.00 98.25 200 PHE A CA 1
ATOM 1514 C C . PHE A 1 200 ? 3.425 7.949 10.049 1.00 98.25 200 PHE A C 1
ATOM 1516 O O . PHE A 1 200 ? 3.416 7.117 9.140 1.00 98.25 200 PHE A O 1
ATOM 1523 N N . ALA A 1 201 ? 4.566 8.495 10.488 1.00 98.56 201 ALA A N 1
ATOM 1524 C CA . ALA A 1 201 ? 5.882 8.168 9.938 1.00 98.56 201 ALA A CA 1
ATOM 1525 C C . ALA A 1 201 ? 6.272 6.692 10.152 1.00 98.56 201 ALA A C 1
ATOM 1527 O O . ALA A 1 201 ? 6.845 6.075 9.252 1.00 98.56 201 ALA A O 1
ATOM 1528 N N . LEU A 1 202 ? 5.944 6.105 11.308 1.00 98.69 202 LEU A N 1
ATOM 1529 C CA . LEU A 1 202 ? 6.210 4.692 11.607 1.00 98.69 202 LEU A CA 1
ATOM 1530 C C . LEU A 1 202 ? 5.378 3.750 10.725 1.00 98.69 202 LEU A C 1
ATOM 1532 O O . LEU A 1 202 ? 5.916 2.773 10.199 1.00 98.69 202 LEU A O 1
ATOM 1536 N N . LEU A 1 203 ? 4.102 4.071 10.488 1.00 98.38 203 LEU A N 1
ATOM 1537 C CA . LEU A 1 203 ? 3.243 3.318 9.567 1.00 98.38 203 LEU A CA 1
ATOM 1538 C C . LEU A 1 203 ? 3.703 3.464 8.106 1.00 98.38 203 LEU A C 1
ATOM 1540 O O . LEU A 1 203 ? 3.779 2.473 7.379 1.00 98.38 203 LEU A O 1
ATOM 1544 N N . PHE A 1 204 ? 4.104 4.666 7.686 1.00 98.44 204 PHE A N 1
ATOM 1545 C CA . PHE A 1 204 ? 4.714 4.896 6.372 1.00 98.44 204 PHE A CA 1
ATOM 1546 C C . PHE A 1 204 ? 6.004 4.071 6.195 1.00 98.44 204 PHE A C 1
ATOM 1548 O O . PHE A 1 204 ? 6.217 3.440 5.155 1.00 98.44 204 PHE A O 1
ATOM 1555 N N . LEU A 1 205 ? 6.850 4.017 7.231 1.00 98.62 205 LEU A N 1
ATOM 1556 C CA . LEU A 1 205 ? 8.078 3.223 7.245 1.00 98.62 205 LEU A CA 1
ATOM 1557 C C . LEU A 1 205 ? 7.794 1.711 7.232 1.00 98.62 205 LEU A C 1
ATOM 1559 O O . LEU A 1 205 ? 8.516 0.973 6.563 1.00 98.62 205 LEU A O 1
ATOM 1563 N N . TYR A 1 206 ? 6.721 1.240 7.878 1.00 98.75 206 TYR A N 1
ATOM 1564 C CA . TYR A 1 206 ? 6.267 -0.150 7.753 1.00 98.75 206 TYR A CA 1
ATOM 1565 C C . TYR A 1 206 ? 5.941 -0.507 6.296 1.00 98.75 206 TYR A C 1
ATOM 1567 O O . TYR A 1 206 ? 6.439 -1.512 5.778 1.00 98.75 206 TYR A O 1
ATOM 1575 N N . VAL A 1 207 ? 5.172 0.342 5.601 1.00 98.62 207 VAL A N 1
ATOM 1576 C CA . VAL A 1 207 ? 4.865 0.135 4.176 1.00 98.62 207 VAL A CA 1
ATOM 1577 C C . VAL A 1 207 ? 6.141 0.186 3.329 1.00 98.62 207 VAL A C 1
ATOM 1579 O O . VAL A 1 207 ? 6.282 -0.622 2.417 1.00 98.62 207 VAL A O 1
ATOM 1582 N N . LEU A 1 208 ? 7.115 1.048 3.652 1.00 98.56 208 LEU A N 1
ATOM 1583 C CA . LEU A 1 208 ? 8.415 1.092 2.966 1.00 98.56 208 LEU A CA 1
ATOM 1584 C C . LEU A 1 208 ? 9.244 -0.193 3.167 1.00 98.56 208 LEU A C 1
ATOM 1586 O O . LEU A 1 208 ? 9.890 -0.661 2.225 1.00 98.56 208 LEU A O 1
ATOM 1590 N N . VAL A 1 209 ? 9.215 -0.793 4.361 1.00 98.69 209 VAL A N 1
ATOM 1591 C CA . VAL A 1 209 ? 9.863 -2.089 4.631 1.00 98.69 209 VAL A CA 1
ATOM 1592 C C . VAL A 1 209 ? 9.213 -3.190 3.788 1.00 98.69 209 VAL A C 1
ATOM 1594 O O . VAL A 1 209 ? 9.917 -3.877 3.043 1.00 98.69 209 VAL A O 1
ATOM 1597 N N . VAL A 1 210 ? 7.878 -3.301 3.817 1.00 98.69 210 VAL A N 1
ATOM 1598 C CA . VAL A 1 210 ? 7.119 -4.259 2.989 1.00 98.69 210 VAL A CA 1
ATOM 1599 C C . VAL A 1 210 ? 7.400 -4.044 1.498 1.00 98.69 210 VAL A C 1
ATOM 1601 O O . VAL A 1 210 ? 7.695 -5.000 0.778 1.00 98.69 210 VAL A O 1
ATOM 1604 N N . ALA A 1 211 ? 7.376 -2.789 1.041 1.00 98.38 211 ALA A N 1
ATOM 1605 C CA . ALA A 1 211 ? 7.668 -2.397 -0.332 1.00 98.38 211 ALA A CA 1
ATOM 1606 C C . ALA A 1 211 ? 9.051 -2.863 -0.785 1.00 98.38 211 ALA A C 1
ATOM 1608 O O . ALA A 1 211 ? 9.195 -3.425 -1.871 1.00 98.38 211 ALA A O 1
ATOM 1609 N N . THR A 1 212 ? 10.066 -2.626 0.047 1.00 97.75 212 THR A N 1
ATOM 1610 C CA . THR A 1 212 ? 11.463 -2.939 -0.263 1.00 97.75 212 THR A CA 1
ATOM 1611 C C . THR A 1 212 ? 11.669 -4.448 -0.355 1.00 97.75 212 THR A C 1
ATOM 1613 O O . THR A 1 212 ? 12.201 -4.925 -1.357 1.00 97.75 212 THR A O 1
ATOM 1616 N N . VAL A 1 213 ? 11.190 -5.224 0.624 1.00 97.94 213 VAL A N 1
ATOM 1617 C CA . VAL A 1 213 ? 11.330 -6.691 0.600 1.00 97.94 213 VAL A CA 1
ATOM 1618 C C . VAL A 1 213 ? 10.508 -7.312 -0.531 1.00 97.94 213 VAL A C 1
ATOM 1620 O O . VAL A 1 213 ? 11.033 -8.144 -1.271 1.00 97.94 213 VAL A O 1
ATOM 1623 N N . GLY A 1 214 ? 9.268 -6.861 -0.745 1.00 97.56 214 GLY A N 1
ATOM 1624 C CA . GLY A 1 214 ? 8.436 -7.319 -1.861 1.00 97.56 214 GLY A CA 1
ATOM 1625 C C . GLY A 1 214 ? 9.100 -7.053 -3.216 1.00 97.56 214 GLY A C 1
ATOM 1626 O O . GLY A 1 214 ? 9.194 -7.951 -4.052 1.00 97.56 214 GLY A O 1
ATOM 1627 N N . SER A 1 215 ? 9.674 -5.858 -3.391 1.00 96.00 215 SER A N 1
ATOM 1628 C CA . SER A 1 215 ? 10.467 -5.492 -4.572 1.00 96.00 215 SER A CA 1
ATOM 1629 C C . SER A 1 215 ? 11.697 -6.396 -4.755 1.00 96.00 215 SER A C 1
ATOM 1631 O O . SER A 1 215 ? 11.976 -6.836 -5.872 1.00 96.00 215 SER A O 1
ATOM 1633 N N . MET A 1 216 ? 12.429 -6.716 -3.677 1.00 94.44 216 MET A N 1
ATOM 1634 C CA . MET A 1 216 ? 13.596 -7.612 -3.731 1.00 94.44 216 MET A CA 1
ATOM 1635 C C . MET A 1 216 ? 13.202 -9.017 -4.189 1.00 94.44 216 MET A C 1
ATOM 1637 O O . MET A 1 216 ? 13.829 -9.560 -5.100 1.00 94.44 216 MET A O 1
ATOM 1641 N N . VAL A 1 217 ? 12.144 -9.583 -3.600 1.00 95.44 217 VAL A N 1
ATOM 1642 C CA . VAL A 1 217 ? 11.620 -10.910 -3.958 1.00 95.44 217 VAL A CA 1
ATOM 1643 C C . VAL A 1 217 ? 11.121 -10.923 -5.409 1.00 95.44 217 VAL A C 1
ATOM 1645 O O . VAL A 1 217 ? 11.447 -11.844 -6.158 1.00 95.44 217 VAL A O 1
ATOM 1648 N N . ALA A 1 218 ? 10.420 -9.875 -5.855 1.00 93.69 218 ALA A N 1
ATOM 1649 C CA . ALA A 1 218 ? 9.977 -9.738 -7.243 1.00 93.69 218 ALA A CA 1
ATOM 1650 C C . ALA A 1 218 ? 11.145 -9.715 -8.248 1.00 93.69 218 ALA A C 1
ATOM 1652 O O . ALA A 1 218 ? 11.063 -10.331 -9.316 1.00 93.69 218 ALA A O 1
ATOM 1653 N N . ALA A 1 219 ? 12.248 -9.042 -7.903 1.00 90.38 219 ALA A N 1
ATOM 1654 C CA . ALA A 1 219 ? 13.438 -8.945 -8.745 1.00 90.38 219 ALA A CA 1
ATOM 1655 C C . ALA A 1 219 ? 14.195 -10.285 -8.896 1.00 90.38 219 ALA A C 1
ATOM 1657 O O . ALA A 1 219 ? 14.827 -10.511 -9.937 1.00 90.38 219 ALA A O 1
ATOM 1658 N N . LEU A 1 220 ? 14.093 -11.209 -7.924 1.00 88.94 220 LEU A N 1
ATOM 1659 C CA . LEU A 1 220 ? 14.708 -12.546 -8.016 1.00 88.94 220 LEU A CA 1
ATOM 1660 C C . LEU A 1 220 ? 14.232 -13.333 -9.244 1.00 88.94 220 LEU A C 1
ATOM 1662 O O . LEU A 1 220 ? 15.023 -14.074 -9.826 1.00 88.94 220 LEU A O 1
ATOM 1666 N N . ARG A 1 221 ? 12.973 -13.137 -9.668 1.00 82.69 221 ARG A N 1
ATOM 1667 C CA . ARG A 1 221 ? 12.364 -13.817 -10.827 1.00 82.69 221 ARG A CA 1
ATOM 1668 C C . ARG A 1 221 ? 13.135 -13.585 -12.133 1.00 82.69 221 ARG A C 1
ATOM 1670 O O . ARG A 1 221 ? 13.071 -14.427 -13.024 1.00 82.69 221 ARG A O 1
ATOM 1677 N N . HIS A 1 222 ? 13.854 -12.464 -12.244 1.00 76.75 222 HIS A N 1
ATOM 1678 C CA . HIS A 1 222 ? 14.553 -12.049 -13.471 1.00 76.75 222 HIS A CA 1
ATOM 1679 C C . HIS A 1 222 ? 16.075 -12.012 -13.335 1.00 76.75 222 HIS A C 1
ATOM 1681 O O . HIS A 1 222 ? 16.779 -12.124 -14.336 1.00 76.75 222 HIS A O 1
ATOM 1687 N N . ARG A 1 223 ? 16.602 -11.852 -12.115 1.00 71.62 223 ARG A N 1
ATOM 1688 C CA . ARG A 1 223 ? 18.045 -11.881 -11.829 1.00 71.62 223 ARG A CA 1
ATOM 1689 C C . ARG A 1 223 ? 18.329 -12.745 -10.601 1.00 71.62 223 ARG A C 1
ATOM 1691 O O . ARG A 1 223 ? 18.676 -12.231 -9.535 1.00 71.62 223 ARG A O 1
ATOM 1698 N N . GLY A 1 224 ? 18.162 -14.054 -10.769 1.00 70.56 224 GLY A N 1
ATOM 1699 C CA . GLY A 1 224 ? 18.479 -15.058 -9.754 1.00 70.56 224 GLY A CA 1
ATOM 1700 C C . GLY A 1 224 ? 19.981 -15.172 -9.456 1.00 70.56 224 GLY A C 1
ATOM 1701 O O . GLY A 1 224 ? 20.831 -14.726 -10.223 1.00 70.56 224 GLY A O 1
ATOM 1702 N N . GLY A 1 225 ? 20.306 -15.779 -8.315 1.00 85.75 225 GLY A N 1
ATOM 1703 C CA . GLY A 1 225 ? 21.677 -16.051 -7.875 1.00 85.75 225 GLY A CA 1
ATOM 1704 C C . GLY A 1 225 ? 21.729 -16.298 -6.368 1.00 85.75 225 GLY A C 1
ATOM 1705 O O . GLY A 1 225 ? 20.989 -15.654 -5.626 1.00 85.75 225 GLY A O 1
ATOM 1706 N N . ARG A 1 226 ? 22.594 -17.213 -5.902 1.00 89.44 226 ARG A N 1
ATOM 1707 C CA . ARG A 1 226 ? 22.629 -17.662 -4.491 1.00 89.44 226 ARG A CA 1
ATOM 1708 C C . ARG A 1 226 ? 22.719 -16.496 -3.498 1.00 89.44 226 ARG A C 1
ATOM 1710 O O . ARG A 1 226 ? 21.896 -16.413 -2.595 1.00 89.44 226 ARG A O 1
ATOM 1717 N N . THR A 1 227 ? 23.630 -15.549 -3.725 1.00 89.12 227 THR A N 1
ATOM 1718 C CA . THR A 1 227 ? 23.793 -14.350 -2.884 1.00 89.12 227 THR A CA 1
ATOM 1719 C C . THR A 1 227 ? 22.533 -13.485 -2.839 1.00 89.12 227 THR A C 1
ATOM 1721 O O . THR A 1 227 ? 22.166 -12.989 -1.784 1.00 89.12 227 THR A O 1
ATOM 1724 N N . ARG A 1 228 ? 21.827 -13.327 -3.966 1.00 88.44 228 ARG A N 1
ATOM 1725 C CA . ARG A 1 228 ? 20.605 -12.507 -4.047 1.00 88.44 228 ARG A CA 1
ATOM 1726 C C . ARG A 1 228 ? 19.433 -13.167 -3.327 1.00 88.44 228 ARG A C 1
ATOM 1728 O O . ARG A 1 228 ? 18.698 -12.483 -2.627 1.00 88.44 228 ARG A O 1
ATOM 1735 N N . ILE A 1 229 ? 19.303 -14.488 -3.462 1.00 92.62 229 ILE A N 1
ATOM 1736 C CA . ILE A 1 229 ? 18.323 -15.292 -2.721 1.00 92.62 229 ILE A CA 1
ATOM 1737 C C . ILE A 1 229 ? 18.603 -15.194 -1.215 1.00 92.62 229 ILE A C 1
ATOM 1739 O O . ILE A 1 229 ? 17.681 -14.932 -0.451 1.00 92.62 229 ILE A O 1
ATOM 1743 N N . ALA A 1 230 ? 19.868 -15.319 -0.796 1.00 93.94 230 ALA A N 1
ATOM 1744 C CA . ALA A 1 230 ? 20.267 -15.178 0.604 1.00 93.94 230 ALA A CA 1
ATOM 1745 C C . ALA A 1 230 ? 19.969 -13.775 1.167 1.00 93.94 230 ALA A C 1
ATOM 1747 O O . ALA A 1 230 ? 19.404 -13.674 2.252 1.00 93.94 230 ALA A O 1
ATOM 1748 N N . ILE A 1 231 ? 20.270 -12.704 0.419 1.00 93.31 231 ILE A N 1
ATOM 1749 C CA . ILE A 1 231 ? 19.921 -11.324 0.802 1.00 93.31 231 ILE A CA 1
ATOM 1750 C C . ILE A 1 231 ? 18.402 -11.185 0.942 1.00 93.31 231 ILE A C 1
ATOM 1752 O O . ILE A 1 231 ? 17.943 -10.751 1.989 1.00 93.31 231 ILE A O 1
ATOM 1756 N N . ALA A 1 232 ? 17.610 -11.589 -0.055 1.00 93.62 232 ALA A N 1
ATOM 1757 C CA . ALA A 1 232 ? 16.153 -11.461 0.005 1.00 93.62 232 ALA A CA 1
ATOM 1758 C C . ALA A 1 232 ? 15.531 -12.273 1.159 1.00 93.62 232 ALA A C 1
ATOM 1760 O O . ALA A 1 232 ? 14.621 -11.784 1.827 1.00 93.62 232 ALA A O 1
ATOM 1761 N N . ALA A 1 233 ? 16.045 -13.477 1.432 1.00 95.31 233 ALA A N 1
ATOM 1762 C CA . ALA A 1 233 ? 15.625 -14.295 2.569 1.00 95.31 233 ALA A CA 1
ATOM 1763 C C . ALA A 1 233 ? 15.990 -13.643 3.915 1.00 95.31 233 ALA A C 1
ATOM 1765 O O . ALA A 1 233 ? 15.151 -13.588 4.811 1.00 95.31 233 ALA A O 1
ATOM 1766 N N . ALA A 1 234 ? 17.201 -13.089 4.044 1.00 96.44 234 ALA A N 1
ATOM 1767 C CA . ALA A 1 234 ? 17.624 -12.351 5.233 1.00 96.44 234 ALA A CA 1
ATOM 1768 C C . ALA A 1 234 ? 16.807 -11.061 5.433 1.00 96.44 234 ALA A C 1
ATOM 1770 O O . ALA A 1 234 ? 16.394 -10.762 6.550 1.00 96.44 234 ALA A O 1
ATOM 1771 N N . SER A 1 235 ? 16.509 -10.324 4.357 1.00 96.50 235 SER A N 1
ATOM 1772 C CA . SER A 1 235 ? 15.649 -9.139 4.398 1.00 96.50 235 SER A CA 1
ATOM 1773 C C . SER A 1 235 ? 14.215 -9.484 4.801 1.00 96.50 235 SER A C 1
ATOM 1775 O O . SER A 1 235 ? 13.644 -8.765 5.615 1.00 96.50 235 SER A O 1
ATOM 1777 N N . LEU A 1 236 ? 13.655 -10.600 4.316 1.00 96.81 236 LEU A N 1
ATOM 1778 C CA . LEU A 1 236 ? 12.345 -11.095 4.751 1.00 96.81 236 LEU A CA 1
ATOM 1779 C C . LEU A 1 236 ? 12.351 -11.489 6.237 1.00 96.81 236 LEU A C 1
ATOM 1781 O O . LEU A 1 236 ? 11.479 -11.053 6.990 1.00 96.81 236 LEU A O 1
ATOM 1785 N N . ALA A 1 237 ? 13.363 -12.241 6.677 1.00 97.44 237 ALA A N 1
ATOM 1786 C CA . ALA A 1 237 ? 13.515 -12.639 8.075 1.00 97.44 237 ALA A CA 1
ATOM 1787 C C . ALA A 1 237 ? 13.657 -11.430 9.019 1.00 97.44 237 ALA A C 1
ATOM 1789 O O . ALA A 1 237 ? 13.061 -11.426 10.093 1.00 97.44 237 ALA A O 1
ATOM 1790 N N . LEU A 1 238 ? 14.386 -10.385 8.607 1.00 98.00 238 LEU A N 1
ATOM 1791 C CA . LEU A 1 238 ? 14.562 -9.149 9.378 1.00 98.00 238 LEU A CA 1
ATOM 1792 C C . LEU A 1 238 ? 13.340 -8.213 9.308 1.00 98.00 238 LEU A C 1
ATOM 1794 O O . LEU A 1 238 ? 13.074 -7.480 10.261 1.00 98.00 238 LEU A O 1
ATOM 1798 N N . SER A 1 239 ? 12.568 -8.248 8.217 1.00 98.31 239 SER A N 1
ATOM 1799 C CA . SER A 1 239 ? 11.365 -7.417 8.066 1.00 98.31 239 SER A CA 1
ATOM 1800 C C . SER A 1 239 ? 10.220 -7.807 8.995 1.00 98.31 239 SER A C 1
ATOM 1802 O O . SER A 1 239 ? 9.440 -6.936 9.364 1.00 98.31 239 SER A O 1
ATOM 1804 N N . LEU A 1 240 ? 10.163 -9.061 9.455 1.00 97.69 240 LEU A N 1
ATOM 1805 C CA . LEU A 1 240 ? 9.182 -9.511 10.445 1.00 97.69 240 LEU A CA 1
ATOM 1806 C C . LEU A 1 240 ? 9.324 -8.796 11.806 1.00 97.69 240 LEU A C 1
ATOM 1808 O O . LEU A 1 240 ? 8.380 -8.107 12.195 1.00 97.69 240 LEU A O 1
ATOM 1812 N N . PRO A 1 241 ? 10.457 -8.887 12.537 1.00 98.00 241 PRO A N 1
ATOM 1813 C CA . PRO A 1 241 ? 10.615 -8.190 13.813 1.00 98.00 241 PRO A CA 1
ATOM 1814 C C . PRO A 1 241 ? 10.620 -6.667 13.643 1.00 98.00 241 PRO A C 1
ATOM 1816 O O . PRO A 1 241 ? 9.985 -5.972 14.434 1.00 98.00 241 PRO A O 1
ATOM 1819 N N . LEU A 1 242 ? 11.261 -6.136 12.592 1.00 98.56 242 LEU A N 1
ATOM 1820 C CA . LEU A 1 242 ? 11.246 -4.697 12.313 1.00 98.56 242 LEU A CA 1
ATOM 1821 C C . LEU A 1 242 ? 9.822 -4.199 12.032 1.00 98.56 242 LEU A C 1
ATOM 1823 O O . LEU A 1 242 ? 9.387 -3.207 12.608 1.00 98.56 242 LEU A O 1
ATOM 1827 N N . GLY A 1 243 ? 9.073 -4.906 11.187 1.00 98.44 243 GLY A N 1
ATOM 1828 C CA . GLY A 1 243 ? 7.704 -4.558 10.835 1.00 98.44 243 GLY A CA 1
ATOM 1829 C C . GLY A 1 243 ? 6.742 -4.661 12.019 1.00 98.44 243 GLY A C 1
ATOM 1830 O O . GLY A 1 243 ? 5.861 -3.815 12.152 1.00 98.44 243 GLY A O 1
ATOM 1831 N N . TYR A 1 244 ? 6.946 -5.638 12.909 1.00 98.25 244 TYR A N 1
ATOM 1832 C CA . TYR A 1 244 ? 6.181 -5.753 14.151 1.00 98.25 244 TYR A CA 1
ATOM 1833 C C . TYR A 1 244 ? 6.429 -4.558 15.075 1.00 98.25 244 TYR A C 1
ATOM 1835 O O . TYR A 1 244 ? 5.477 -3.989 15.601 1.00 98.25 244 TYR A O 1
ATOM 1843 N N . LEU A 1 245 ? 7.690 -4.141 15.243 1.00 98.44 245 LEU A N 1
ATOM 1844 C CA . LEU A 1 245 ? 8.037 -2.956 16.033 1.00 98.44 245 LEU A CA 1
ATOM 1845 C C . LEU A 1 245 ? 7.455 -1.672 15.424 1.00 98.44 245 LEU A C 1
ATOM 1847 O O . LEU A 1 245 ? 6.902 -0.856 16.156 1.00 98.44 245 LEU A O 1
ATOM 1851 N N . LEU A 1 246 ? 7.531 -1.509 14.099 1.00 98.69 246 LEU A N 1
ATOM 1852 C CA . LEU A 1 246 ? 6.995 -0.336 13.401 1.00 98.69 246 LEU A CA 1
ATOM 1853 C C . LEU A 1 246 ? 5.469 -0.230 13.517 1.00 98.69 246 LEU A C 1
ATOM 1855 O O . LEU A 1 246 ? 4.978 0.847 13.842 1.00 98.69 246 LEU A O 1
ATOM 1859 N N . LEU A 1 247 ? 4.722 -1.326 13.317 1.00 97.94 247 LEU A N 1
ATOM 1860 C CA . LEU A 1 247 ? 3.276 -1.311 13.565 1.00 97.94 247 LEU A CA 1
ATOM 1861 C C . LEU A 1 247 ? 2.973 -1.085 15.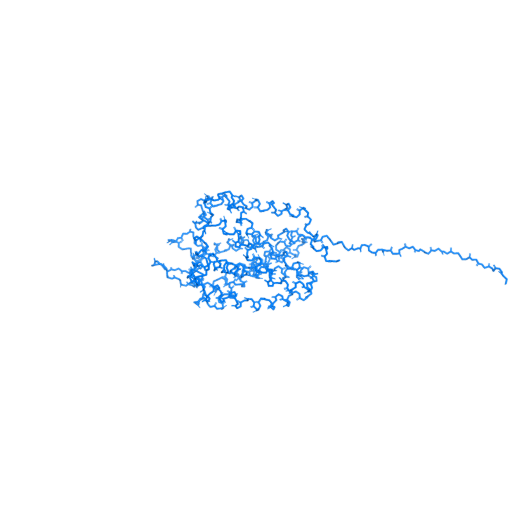044 1.00 97.94 247 LEU A C 1
ATOM 1863 O O . LEU A 1 247 ? 2.244 -0.156 15.362 1.00 97.94 247 LEU A O 1
ATOM 1867 N N . ARG A 1 248 ? 3.571 -1.861 15.957 1.00 97.81 248 ARG A N 1
ATOM 1868 C CA . ARG A 1 248 ? 3.295 -1.755 17.398 1.00 97.81 248 ARG A CA 1
ATOM 1869 C C . ARG A 1 248 ? 3.520 -0.344 17.950 1.00 97.81 248 ARG A C 1
ATOM 1871 O O . ARG A 1 248 ? 2.779 0.062 18.834 1.00 97.81 248 ARG A O 1
ATOM 1878 N N . SER A 1 249 ? 4.528 0.372 17.454 1.00 98.44 249 SER A N 1
ATOM 1879 C CA . SER A 1 249 ? 4.813 1.754 17.861 1.00 98.44 249 SER A CA 1
ATOM 1880 C C . SER A 1 249 ? 4.033 2.805 17.058 1.00 98.44 249 SER A C 1
ATOM 1882 O O . SER A 1 249 ? 3.895 3.932 17.520 1.00 98.44 249 SER A O 1
ATOM 1884 N N . GLY A 1 250 ? 3.545 2.468 15.859 1.00 98.19 250 GLY A N 1
ATOM 1885 C CA . GLY A 1 250 ? 2.717 3.345 15.023 1.00 98.19 250 GLY A CA 1
ATOM 1886 C C . GLY A 1 250 ? 1.211 3.244 15.297 1.00 98.19 250 GLY A C 1
ATOM 1887 O O . GLY A 1 250 ? 0.469 4.155 14.940 1.00 98.19 250 GLY A O 1
ATOM 1888 N N . THR A 1 251 ? 0.746 2.167 15.933 1.00 98.31 251 THR A N 1
ATOM 1889 C CA . THR A 1 251 ? -0.674 1.926 16.235 1.00 98.31 251 THR A CA 1
ATOM 1890 C C . THR A 1 251 ? -0.984 2.048 17.726 1.00 98.31 251 THR A C 1
ATOM 1892 O O . THR A 1 251 ? -0.174 1.631 18.551 1.00 98.31 251 THR A O 1
ATOM 1895 N N . GLU A 1 252 ? -2.164 2.557 18.076 1.00 97.81 252 GLU A N 1
ATOM 1896 C CA . GLU A 1 252 ? -2.541 2.865 19.460 1.00 97.81 252 GLU A CA 1
ATOM 1897 C C . GLU A 1 252 ? -2.601 1.606 20.363 1.00 97.81 252 GLU A C 1
ATOM 1899 O O . GLU A 1 252 ? -3.319 0.646 20.048 1.00 97.81 252 GLU A O 1
ATOM 1904 N N . PRO A 1 253 ? -1.850 1.550 21.484 1.00 96.94 253 PRO A N 1
ATOM 1905 C CA . PRO A 1 253 ? -1.880 0.413 22.405 1.00 96.94 253 PRO A CA 1
ATOM 1906 C C . PRO A 1 253 ? -3.193 0.251 23.183 1.00 96.94 253 PRO A C 1
ATOM 1908 O O . PRO A 1 253 ? -3.464 -0.870 23.616 1.00 96.94 253 PRO A O 1
ATOM 1911 N N . VAL A 1 254 ? -3.992 1.308 23.378 1.00 96.50 254 VAL A N 1
ATOM 1912 C CA . VAL A 1 254 ? -5.259 1.238 24.129 1.00 96.50 254 VAL A CA 1
ATOM 1913 C C . VAL A 1 254 ? -6.360 2.036 23.424 1.00 96.50 254 VAL A C 1
ATOM 1915 O O . VAL A 1 254 ? -6.402 3.258 23.485 1.00 96.50 254 VAL A O 1
ATOM 1918 N N . VAL A 1 255 ? -7.294 1.318 22.810 1.00 94.94 255 VAL A N 1
ATOM 1919 C CA . VAL A 1 255 ? -8.522 1.833 22.196 1.00 94.94 255 VAL A CA 1
ATOM 1920 C C . VAL A 1 255 ? -9.709 1.395 23.055 1.00 94.94 255 VAL A C 1
ATOM 1922 O O . VAL A 1 255 ? -9.792 0.235 23.469 1.00 94.94 255 VAL A O 1
ATOM 1925 N N . ILE A 1 256 ? -10.629 2.324 23.327 1.00 93.38 256 ILE A N 1
ATOM 1926 C CA . ILE A 1 256 ? -11.852 2.078 24.100 1.00 93.38 256 ILE A CA 1
ATOM 1927 C C . ILE A 1 256 ? -13.050 2.342 23.185 1.00 93.38 256 ILE A C 1
ATOM 1929 O O . ILE A 1 256 ? -13.392 3.494 22.934 1.00 93.38 256 ILE A O 1
ATOM 1933 N N . LYS A 1 257 ? -13.695 1.285 22.680 1.00 89.12 257 LYS A N 1
ATOM 1934 C CA . LYS A 1 257 ? -14.848 1.395 21.765 1.00 89.12 257 LYS A CA 1
ATOM 1935 C C . LYS A 1 257 ? -15.921 0.385 22.175 1.00 89.12 257 LYS A C 1
ATOM 1937 O O . LYS A 1 257 ? -15.611 -0.755 22.507 1.00 89.12 257 LYS A O 1
ATOM 1942 N N . GLN A 1 258 ? -17.185 0.819 22.208 1.00 85.88 258 GLN A N 1
ATOM 1943 C CA . GLN A 1 258 ? -18.356 -0.021 22.537 1.00 85.88 258 GLN A CA 1
ATOM 1944 C C . GLN A 1 258 ? -18.245 -0.799 23.873 1.00 85.88 258 GLN A C 1
ATOM 1946 O O . GLN A 1 258 ? -18.684 -1.941 23.982 1.00 85.88 258 GLN A O 1
ATOM 1951 N N . GLY A 1 259 ? -17.642 -0.191 24.903 1.00 88.00 259 GLY A N 1
ATOM 1952 C CA . GLY A 1 259 ? -17.462 -0.817 26.223 1.00 88.00 259 GLY A CA 1
ATOM 1953 C C . GLY A 1 259 ? -16.353 -1.877 26.296 1.00 88.00 259 GLY A C 1
ATOM 1954 O O . GLY A 1 259 ? -16.176 -2.498 27.341 1.00 88.00 259 GLY A O 1
ATOM 1955 N N . GLN A 1 260 ? -15.591 -2.074 25.218 1.00 90.44 260 GLN A N 1
ATOM 1956 C CA . GLN A 1 260 ? -14.424 -2.952 25.178 1.00 90.44 260 GLN A CA 1
ATOM 1957 C C . GLN A 1 260 ? -13.120 -2.152 25.203 1.00 90.44 260 GLN A C 1
ATOM 1959 O O . GLN A 1 260 ? -13.075 -1.007 24.752 1.00 90.44 260 GLN A O 1
ATOM 1964 N N . VAL A 1 261 ? -12.050 -2.793 25.680 1.00 94.25 261 VAL A N 1
ATOM 1965 C CA . VAL A 1 261 ? -10.682 -2.260 25.672 1.00 94.25 261 VAL A CA 1
ATOM 1966 C C . VAL A 1 261 ? -9.785 -3.220 24.893 1.00 94.25 261 VAL A C 1
ATOM 1968 O O . VAL A 1 261 ? -9.701 -4.402 25.228 1.00 94.25 261 VAL A O 1
ATOM 1971 N N . PHE A 1 262 ? -9.125 -2.723 23.851 1.00 95.12 262 PHE A N 1
ATOM 1972 C CA . PHE A 1 262 ? -8.243 -3.501 22.974 1.00 95.12 262 PHE A CA 1
ATOM 1973 C C . PHE A 1 262 ? -7.166 -2.598 22.361 1.00 95.12 262 PHE A C 1
ATOM 1975 O O . PHE A 1 262 ? -7.339 -1.391 22.278 1.00 95.12 262 PHE A O 1
ATOM 1982 N N . SER A 1 263 ? -6.054 -3.160 21.891 1.00 96.50 263 SER A N 1
ATOM 1983 C CA . SER A 1 263 ? -5.076 -2.400 21.094 1.00 96.50 263 SER A CA 1
ATOM 1984 C C . SER A 1 263 ? -5.456 -2.360 19.612 1.00 96.50 263 SER A C 1
ATOM 1986 O O . SER A 1 263 ? -6.096 -3.274 19.087 1.00 96.50 263 SER A O 1
ATOM 1988 N N . ALA A 1 264 ? -4.984 -1.352 18.886 1.00 95.94 264 ALA A N 1
ATOM 1989 C CA . ALA A 1 264 ? -5.198 -1.235 17.449 1.00 95.94 264 ALA A CA 1
ATOM 1990 C C . ALA A 1 264 ? -4.652 -2.443 16.653 1.00 95.94 264 ALA A C 1
ATOM 1992 O O . ALA A 1 264 ? -5.310 -2.923 15.731 1.00 95.94 264 ALA A O 1
ATOM 1993 N N . MET A 1 265 ? -3.520 -3.044 17.052 1.00 96.25 265 MET A N 1
ATOM 1994 C CA . MET A 1 265 ? -3.070 -4.314 16.449 1.00 96.25 265 MET A CA 1
ATOM 1995 C C . MET A 1 265 ? -4.056 -5.467 16.694 1.00 96.25 265 MET A C 1
ATOM 1997 O O . MET A 1 265 ? -4.260 -6.299 15.810 1.00 96.25 265 MET A O 1
ATOM 2001 N N . GLN A 1 266 ? -4.693 -5.528 17.866 1.00 95.50 266 GLN A N 1
ATOM 2002 C CA . GLN A 1 266 ? -5.739 -6.519 18.124 1.00 95.50 266 GLN A CA 1
ATOM 2003 C C . GLN A 1 266 ? -6.970 -6.269 17.257 1.00 95.50 266 GLN A C 1
ATOM 2005 O O . GLN A 1 266 ? -7.509 -7.226 16.705 1.00 95.50 266 GLN A O 1
ATOM 2010 N N . PHE A 1 267 ? -7.374 -5.013 17.071 1.00 92.12 267 PHE A N 1
ATOM 2011 C CA . PHE A 1 267 ? -8.455 -4.652 16.154 1.00 92.12 267 PHE A CA 1
ATOM 2012 C C . PHE A 1 267 ? -8.166 -5.066 14.700 1.00 92.12 267 PHE A C 1
ATOM 2014 O O . PHE A 1 267 ? -9.079 -5.512 14.005 1.00 92.12 267 PHE A O 1
ATOM 2021 N N . LEU A 1 268 ? -6.912 -4.948 14.249 1.00 90.81 268 LEU A N 1
ATOM 2022 C CA . LEU A 1 268 ? -6.495 -5.283 12.881 1.00 90.81 268 LEU A CA 1
ATOM 2023 C C . LEU A 1 268 ? -6.344 -6.793 12.628 1.00 90.81 268 LEU A C 1
ATOM 2025 O O . LEU A 1 268 ? -6.641 -7.255 11.528 1.00 90.81 268 LEU A O 1
ATOM 2029 N N . PHE A 1 269 ? -5.869 -7.562 13.614 1.00 91.31 269 PHE A N 1
ATOM 2030 C CA . PHE A 1 269 ? -5.502 -8.974 13.421 1.00 91.31 269 PHE A CA 1
ATOM 2031 C C . PHE A 1 269 ? -6.431 -9.984 14.119 1.00 91.31 269 PHE A C 1
ATOM 2033 O O . PHE A 1 269 ? -6.267 -11.194 13.942 1.00 91.31 269 PHE A O 1
ATOM 2040 N N .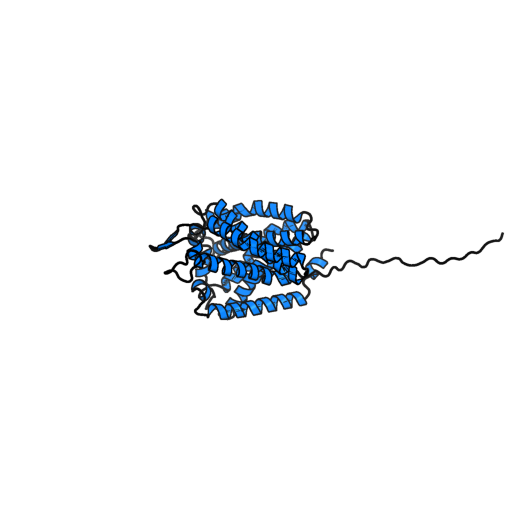 SER A 1 270 ? -7.418 -9.540 14.899 1.00 88.94 270 SER A N 1
ATOM 2041 C CA . SER A 1 270 ? -8.438 -10.445 15.455 1.00 88.94 270 SER A CA 1
ATOM 2042 C C . SER A 1 270 ? -9.480 -10.828 14.401 1.00 88.94 270 SER A C 1
ATOM 2044 O O . SER A 1 270 ? -9.727 -10.107 13.441 1.00 88.94 270 SER A O 1
ATOM 2046 N N . THR A 1 271 ? -10.054 -12.017 14.558 1.00 82.06 271 THR A N 1
ATOM 2047 C CA . THR A 1 271 ? -10.999 -12.634 13.605 1.00 82.06 271 THR A CA 1
ATOM 2048 C C . THR A 1 271 ? -12.420 -12.108 13.771 1.00 82.06 271 THR A C 1
ATOM 2050 O O . THR A 1 271 ? -13.211 -12.128 12.831 1.00 82.06 271 THR A O 1
ATOM 2053 N N . ASP A 1 272 ? -12.716 -11.625 14.969 1.00 82.31 272 ASP A N 1
ATOM 2054 C CA . ASP A 1 272 ? -14.007 -11.171 15.448 1.00 82.31 272 ASP A CA 1
ATOM 2055 C C . ASP A 1 272 ? -13.791 -10.039 16.474 1.00 82.31 272 ASP A C 1
ATOM 2057 O O . ASP A 1 272 ? -12.655 -9.680 16.804 1.00 82.31 272 ASP A O 1
ATOM 2061 N N . ARG A 1 273 ? -14.893 -9.438 16.934 1.00 83.12 273 ARG A N 1
ATOM 2062 C CA . ARG A 1 273 ? -14.907 -8.311 17.884 1.00 83.12 273 ARG A CA 1
ATOM 2063 C C . ARG A 1 273 ? -15.212 -8.741 19.325 1.00 83.12 273 ARG A C 1
ATOM 2065 O O . ARG A 1 273 ? -15.531 -7.893 20.148 1.00 83.12 273 ARG A O 1
ATOM 2072 N N . THR A 1 274 ? -15.186 -10.035 19.648 1.00 84.12 274 THR A N 1
ATOM 2073 C CA . THR A 1 274 ? -15.531 -10.540 20.993 1.00 84.12 274 THR A CA 1
ATOM 2074 C C . THR A 1 274 ? -14.363 -11.250 21.674 1.00 84.12 274 THR A C 1
ATOM 2076 O O . THR A 1 274 ? -14.284 -11.244 22.901 1.00 84.12 274 THR A O 1
ATOM 2079 N N . GLN A 1 275 ? -13.425 -11.803 20.903 1.00 86.75 275 GLN A N 1
ATOM 2080 C CA . GLN A 1 275 ? -12.237 -12.512 21.370 1.00 86.75 275 GLN A CA 1
ATOM 2081 C C . GLN A 1 275 ? -10.978 -11.979 20.672 1.00 86.75 275 GLN A C 1
ATOM 2083 O O . GLN A 1 275 ? -10.491 -12.512 19.672 1.00 86.75 275 GLN A O 1
ATOM 2088 N N . TYR A 1 276 ? -10.412 -10.910 21.234 1.00 90.94 276 TYR A N 1
ATOM 2089 C CA . TYR A 1 276 ? -9.178 -10.325 20.720 1.00 90.94 276 TYR A CA 1
ATOM 2090 C C . TYR A 1 276 ? -7.980 -11.268 20.890 1.00 90.94 276 TYR A C 1
ATOM 2092 O O . TYR A 1 276 ? -7.698 -11.761 21.984 1.00 90.94 276 TYR A O 1
ATOM 2100 N N . ALA A 1 277 ? -7.221 -11.474 19.811 1.00 91.81 277 ALA A N 1
ATOM 2101 C CA . ALA A 1 277 ? -5.975 -12.234 19.854 1.00 91.81 277 ALA A CA 1
ATOM 2102 C C . ALA A 1 277 ? -4.964 -11.559 20.799 1.00 91.81 277 ALA A C 1
ATOM 2104 O O . ALA A 1 277 ? -4.925 -10.337 20.913 1.00 91.81 277 ALA A O 1
ATOM 2105 N N . SER A 1 278 ? -4.108 -12.325 21.470 1.00 93.56 278 SER A N 1
ATOM 2106 C CA . SER A 1 278 ? -3.107 -11.776 22.394 1.00 93.56 278 SER A CA 1
ATOM 2107 C C . SER A 1 278 ? -1.793 -12.558 22.340 1.00 93.56 278 SER A C 1
ATOM 2109 O O . SER A 1 278 ? -1.724 -13.648 21.762 1.00 93.56 278 SER A O 1
ATOM 2111 N N . GLY A 1 279 ? -0.726 -11.971 22.893 1.00 94.31 279 GLY A N 1
ATOM 2112 C CA . GLY A 1 279 ? 0.595 -12.595 23.005 1.00 94.31 279 GLY A CA 1
ATOM 2113 C C . GLY A 1 279 ? 1.096 -13.219 21.696 1.00 94.31 279 GLY A C 1
ATOM 2114 O O . GLY A 1 279 ? 1.140 -12.571 20.650 1.00 94.31 279 GLY A O 1
ATOM 2115 N N . VAL A 1 280 ? 1.452 -14.505 21.758 1.00 95.69 280 VAL A N 1
ATOM 2116 C CA . VAL A 1 280 ? 1.979 -15.275 20.617 1.00 95.69 280 VAL A CA 1
ATOM 2117 C C . VAL A 1 280 ? 0.953 -15.424 19.486 1.00 95.69 280 VAL A C 1
ATOM 2119 O O . VAL A 1 280 ? 1.340 -15.421 18.321 1.00 95.69 280 VAL A O 1
ATOM 2122 N N . ASN A 1 281 ? -0.350 -15.495 19.789 1.00 94.44 281 ASN A N 1
ATOM 2123 C CA . ASN A 1 281 ? -1.399 -15.611 18.768 1.00 94.44 281 ASN A CA 1
ATOM 2124 C C . ASN A 1 281 ? -1.461 -14.332 17.915 1.00 94.44 281 ASN A C 1
ATOM 2126 O O . ASN A 1 281 ? -1.428 -14.400 16.689 1.00 94.44 281 ASN A O 1
ATOM 2130 N N . LEU A 1 282 ? -1.431 -13.160 18.561 1.00 95.06 282 LEU A N 1
ATOM 2131 C CA . LEU A 1 282 ? -1.381 -11.869 17.867 1.00 95.06 282 LEU A CA 1
ATOM 2132 C C . LEU A 1 282 ? -0.129 -11.743 16.980 1.00 95.06 282 LEU A C 1
ATOM 2134 O O . LEU A 1 282 ? -0.236 -11.353 15.818 1.00 95.06 282 LEU A O 1
ATOM 2138 N N . LEU A 1 283 ? 1.041 -12.134 17.500 1.00 96.62 283 LEU A N 1
ATOM 2139 C CA . LEU A 1 283 ? 2.300 -12.132 16.746 1.00 96.62 283 LEU A CA 1
ATOM 2140 C C . LEU A 1 283 ? 2.260 -13.081 15.536 1.00 96.62 283 LEU A C 1
ATOM 2142 O O . LEU A 1 283 ? 2.712 -12.709 14.454 1.00 96.62 283 LEU A O 1
ATOM 2146 N N . ALA A 1 284 ? 1.694 -14.282 15.689 1.00 96.44 284 ALA A N 1
ATOM 2147 C CA . ALA A 1 284 ? 1.551 -15.245 14.599 1.00 96.44 284 ALA A CA 1
ATOM 2148 C C . ALA A 1 284 ? 0.622 -14.721 13.489 1.00 96.44 284 ALA A C 1
ATOM 2150 O O . ALA A 1 284 ? 0.957 -14.818 12.308 1.00 96.44 284 ALA A O 1
ATOM 2151 N N . ARG A 1 285 ? -0.509 -14.100 13.855 1.00 94.25 285 ARG A N 1
ATOM 2152 C CA . ARG A 1 285 ? -1.431 -13.477 12.890 1.00 94.25 285 ARG A CA 1
ATOM 2153 C C . ARG A 1 285 ? -0.790 -12.293 12.162 1.00 94.25 285 ARG A C 1
ATOM 2155 O O . ARG A 1 285 ? -0.900 -12.216 10.939 1.00 94.25 285 ARG A O 1
ATOM 2162 N N . PHE A 1 286 ? -0.052 -11.436 12.876 1.00 96.50 286 PHE A N 1
ATOM 2163 C CA . PHE A 1 286 ? 0.774 -10.394 12.256 1.00 96.50 286 PHE A CA 1
ATOM 2164 C C . PHE A 1 286 ? 1.790 -10.992 11.269 1.00 96.50 286 PHE A C 1
ATOM 2166 O O . PHE A 1 286 ? 1.921 -10.489 10.156 1.00 96.50 286 PHE A O 1
ATOM 2173 N N . ALA A 1 287 ? 2.498 -12.063 11.644 1.00 97.69 287 ALA A N 1
ATOM 2174 C CA . ALA A 1 287 ? 3.524 -12.663 10.795 1.00 97.69 287 ALA A CA 1
ATOM 2175 C C . ALA A 1 287 ? 2.930 -13.226 9.493 1.00 97.69 287 ALA A C 1
ATOM 2177 O O . ALA A 1 287 ? 3.476 -12.981 8.416 1.00 97.69 287 ALA A O 1
ATOM 2178 N N . VAL A 1 288 ? 1.776 -13.902 9.575 1.00 96.00 288 VAL A N 1
ATOM 2179 C CA . VAL A 1 288 ? 1.017 -14.358 8.399 1.00 96.00 288 VAL A CA 1
ATOM 2180 C C . VAL A 1 288 ? 0.598 -13.170 7.529 1.00 96.00 288 VAL A C 1
ATOM 2182 O O . VAL A 1 288 ? 0.876 -13.178 6.331 1.00 96.00 288 VAL A O 1
ATOM 2185 N N . PHE A 1 289 ? 0.004 -12.124 8.113 1.00 95.50 289 PHE A N 1
ATOM 2186 C CA . PHE A 1 289 ? -0.371 -10.910 7.379 1.00 95.50 289 PHE A CA 1
ATOM 2187 C C . PHE A 1 289 ? 0.832 -10.259 6.680 1.00 95.50 289 PHE A C 1
ATOM 2189 O O . PHE A 1 289 ? 0.760 -9.953 5.493 1.00 95.50 289 PHE A O 1
ATOM 2196 N N . HIS A 1 290 ? 1.955 -10.090 7.380 1.00 98.25 290 HIS A N 1
ATOM 2197 C CA . HIS A 1 290 ? 3.150 -9.445 6.844 1.00 98.25 290 HIS A CA 1
ATOM 2198 C C . HIS A 1 290 ? 3.762 -10.243 5.683 1.00 98.25 290 HIS A C 1
ATOM 2200 O O . HIS A 1 290 ? 4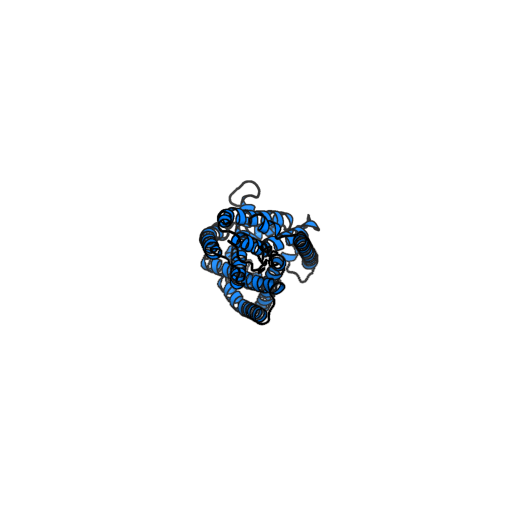.082 -9.661 4.646 1.00 98.25 290 HIS A O 1
ATOM 2206 N N . VAL A 1 291 ? 3.859 -11.574 5.804 1.00 98.00 291 VAL A N 1
ATOM 2207 C CA . VAL A 1 291 ? 4.333 -12.445 4.713 1.00 98.00 291 VAL A CA 1
ATOM 2208 C C . VAL A 1 291 ? 3.386 -12.394 3.511 1.00 98.00 291 VAL A C 1
ATOM 2210 O O . VAL A 1 291 ? 3.857 -12.285 2.379 1.00 98.00 291 VAL A O 1
ATOM 2213 N N . LEU A 1 292 ? 2.066 -12.408 3.730 1.00 96.88 292 LEU A N 1
ATOM 2214 C CA . LEU A 1 292 ? 1.081 -12.264 2.653 1.00 96.88 292 LEU A CA 1
ATOM 2215 C C . LEU A 1 292 ? 1.152 -10.885 1.984 1.00 96.88 292 LEU A C 1
ATOM 2217 O O . LEU A 1 292 ? 1.045 -10.801 0.762 1.00 96.88 292 LEU A O 1
ATOM 2221 N N . PHE A 1 293 ? 1.384 -9.813 2.743 1.00 97.94 293 PHE A N 1
ATOM 2222 C CA . PHE A 1 293 ? 1.489 -8.455 2.209 1.00 97.94 293 PHE A CA 1
ATOM 2223 C C . PHE A 1 293 ? 2.782 -8.265 1.392 1.00 97.94 293 PHE A C 1
ATOM 2225 O O . PHE A 1 293 ? 2.730 -7.789 0.256 1.00 97.94 293 PHE A O 1
ATOM 2232 N N . VAL A 1 294 ? 3.927 -8.743 1.896 1.00 98.50 294 VAL A N 1
ATOM 2233 C CA . VAL A 1 294 ? 5.183 -8.818 1.124 1.00 98.50 294 VAL A CA 1
ATOM 2234 C C . VAL A 1 294 ? 4.999 -9.674 -0.134 1.00 98.50 294 VAL A C 1
ATOM 2236 O O . VAL A 1 294 ? 5.441 -9.279 -1.214 1.00 98.50 294 VAL A O 1
ATOM 2239 N N . GLY A 1 295 ? 4.308 -10.813 -0.021 1.00 97.88 295 GLY A N 1
ATOM 2240 C CA . GLY A 1 295 ? 3.979 -11.697 -1.139 1.00 97.88 295 GLY A CA 1
ATOM 2241 C C . GLY A 1 295 ? 3.093 -11.033 -2.196 1.00 97.88 295 GLY A C 1
ATOM 2242 O O . GLY A 1 295 ? 3.359 -11.190 -3.387 1.00 97.88 295 GLY A O 1
ATOM 2243 N N . MET A 1 296 ? 2.101 -10.239 -1.782 1.00 97.75 296 MET A N 1
ATOM 2244 C CA . MET A 1 296 ? 1.238 -9.466 -2.679 1.00 97.75 296 MET A CA 1
ATOM 2245 C C . MET A 1 296 ? 2.056 -8.449 -3.477 1.00 97.75 296 MET A C 1
ATOM 2247 O O . MET A 1 296 ? 2.019 -8.481 -4.705 1.00 97.75 296 MET A O 1
ATOM 2251 N N . VAL A 1 297 ? 2.868 -7.624 -2.800 1.00 98.19 297 VAL A N 1
ATOM 2252 C CA . VAL A 1 297 ? 3.773 -6.668 -3.463 1.00 98.19 297 VAL A CA 1
ATOM 2253 C C . VAL A 1 297 ? 4.730 -7.393 -4.411 1.00 98.19 297 VAL A C 1
ATOM 2255 O O . VAL A 1 297 ? 4.907 -6.973 -5.556 1.00 98.19 297 VAL A O 1
ATOM 2258 N N . ALA A 1 298 ? 5.318 -8.511 -3.976 1.00 97.12 298 ALA A N 1
ATOM 2259 C CA . ALA A 1 298 ? 6.236 -9.283 -4.803 1.00 97.12 298 ALA A CA 1
ATOM 2260 C C . ALA A 1 298 ? 5.560 -9.828 -6.072 1.00 97.12 298 ALA A C 1
ATOM 2262 O O . ALA A 1 298 ? 6.104 -9.722 -7.176 1.00 97.12 298 ALA A O 1
ATOM 2263 N N . TRP A 1 299 ? 4.355 -10.386 -5.936 1.00 96.06 299 TRP A N 1
ATOM 2264 C CA . TRP A 1 299 ? 3.593 -10.958 -7.040 1.00 96.06 299 TRP A CA 1
ATOM 2265 C C . TRP A 1 299 ? 3.160 -9.884 -8.043 1.00 96.06 299 TRP A C 1
ATOM 2267 O O . TRP A 1 299 ? 3.482 -10.014 -9.233 1.00 96.06 299 TRP A O 1
ATOM 2277 N N . THR A 1 300 ? 2.523 -8.802 -7.572 1.00 95.62 300 THR A N 1
ATOM 2278 C CA . THR A 1 300 ? 2.019 -7.715 -8.427 1.00 95.62 300 THR A CA 1
ATOM 2279 C C . THR A 1 300 ? 3.140 -6.977 -9.144 1.00 95.62 300 THR A C 1
ATOM 2281 O O . THR A 1 300 ? 2.984 -6.603 -10.305 1.00 95.62 300 THR A O 1
ATOM 2284 N N . GLN A 1 301 ? 4.298 -6.796 -8.501 1.00 94.38 301 GLN A N 1
ATOM 2285 C CA . GLN A 1 301 ? 5.440 -6.149 -9.142 1.00 94.38 301 GLN A CA 1
ATOM 2286 C C . GLN A 1 301 ? 6.218 -7.068 -10.090 1.00 94.38 301 GLN A C 1
ATOM 2288 O O . GLN A 1 301 ? 6.875 -6.567 -11.002 1.00 94.38 301 GLN A O 1
ATOM 2293 N N . SER A 1 302 ? 6.167 -8.397 -9.928 1.00 91.56 302 SER A N 1
ATOM 2294 C CA . SER A 1 302 ? 7.027 -9.334 -10.678 1.00 91.56 302 SER A CA 1
ATOM 2295 C C . SER A 1 302 ? 6.926 -9.223 -12.209 1.00 91.56 302 SER A C 1
ATOM 2297 O O . SER A 1 302 ? 7.892 -9.528 -12.911 1.00 91.56 302 SER A O 1
ATOM 2299 N N . VAL A 1 303 ? 5.793 -8.747 -12.736 1.00 89.56 303 VAL A N 1
ATOM 2300 C CA . VAL A 1 303 ? 5.579 -8.476 -14.170 1.00 89.56 303 VAL A CA 1
ATOM 2301 C C . VAL A 1 303 ? 6.296 -7.208 -14.659 1.00 89.56 303 VAL A C 1
ATOM 2303 O O . VAL A 1 303 ? 6.695 -7.136 -15.820 1.00 89.56 303 VAL A O 1
ATOM 2306 N N . PHE A 1 304 ? 6.533 -6.240 -13.769 1.00 86.62 304 PHE A N 1
ATOM 2307 C CA . PHE A 1 304 ? 7.211 -4.970 -14.051 1.00 86.62 304 PHE A CA 1
ATOM 2308 C C . PHE A 1 304 ? 8.729 -5.020 -13.832 1.00 86.62 304 PHE A C 1
ATOM 2310 O O . PHE A 1 304 ? 9.431 -4.123 -14.297 1.00 86.62 304 PHE A O 1
ATOM 2317 N N . TRP A 1 305 ? 9.256 -6.079 -13.207 1.00 82.81 305 TRP A N 1
ATOM 2318 C CA . TRP A 1 305 ? 10.701 -6.328 -13.064 1.00 82.81 305 TRP A CA 1
ATOM 2319 C C . TRP A 1 305 ? 11.349 -7.018 -14.280 1.00 82.81 305 TRP A C 1
ATOM 2321 O O . TRP A 1 305 ? 12.563 -7.224 -14.293 1.00 82.81 305 TRP A O 1
ATOM 2331 N N . MET A 1 306 ? 10.576 -7.335 -15.329 1.00 68.44 306 MET A N 1
ATOM 2332 C CA . MET A 1 306 ? 11.114 -7.891 -16.579 1.00 68.44 306 MET A CA 1
ATOM 2333 C C . MET A 1 306 ? 12.193 -6.968 -17.178 1.00 68.44 306 MET A C 1
ATOM 2335 O O . MET A 1 306 ? 11.996 -5.745 -17.220 1.00 68.44 306 MET A O 1
ATOM 2339 N N . PRO A 1 307 ? 13.322 -7.498 -17.688 1.00 61.69 307 PRO A N 1
ATOM 2340 C CA . PRO A 1 307 ? 14.282 -6.691 -18.430 1.00 61.69 307 PRO A CA 1
ATOM 2341 C C . PRO A 1 307 ? 13.575 -6.011 -19.606 1.00 61.69 307 PRO A C 1
ATOM 2343 O O . PRO A 1 307 ? 13.008 -6.688 -20.465 1.00 61.69 307 PRO A O 1
ATOM 2346 N N . MET A 1 308 ? 13.602 -4.674 -19.661 1.00 51.12 308 MET A N 1
ATOM 2347 C CA . MET A 1 308 ? 13.289 -3.997 -20.918 1.00 51.12 308 MET A CA 1
ATOM 2348 C C . MET A 1 308 ? 14.377 -4.435 -21.888 1.00 51.12 308 MET A C 1
ATOM 2350 O O . MET A 1 308 ? 15.554 -4.280 -21.567 1.00 51.12 308 MET A O 1
ATOM 2354 N N . ALA A 1 309 ? 13.989 -5.054 -23.006 1.00 42.34 309 ALA A N 1
ATOM 2355 C CA . ALA A 1 309 ? 14.940 -5.617 -23.954 1.00 42.34 309 ALA A CA 1
ATOM 2356 C C . ALA A 1 309 ? 15.939 -4.529 -24.359 1.00 42.34 309 ALA A C 1
ATOM 2358 O O . ALA A 1 309 ? 15.557 -3.548 -25.001 1.00 42.34 309 ALA A O 1
ATOM 2359 N N . ASP A 1 310 ? 17.194 -4.697 -23.934 1.00 41.62 310 ASP A N 1
ATOM 2360 C CA . ASP A 1 310 ? 18.257 -3.710 -24.096 1.00 41.62 310 ASP A CA 1
ATOM 2361 C C . ASP A 1 310 ? 18.674 -3.700 -25.571 1.00 41.62 310 ASP A C 1
ATOM 2363 O O . ASP A 1 310 ? 19.683 -4.283 -25.968 1.00 41.62 310 ASP A O 1
ATOM 2367 N N . LYS A 1 311 ? 17.844 -3.062 -26.410 1.00 41.00 311 LYS A N 1
ATOM 2368 C CA . LYS A 1 311 ? 18.158 -2.693 -27.791 1.00 41.00 311 LYS A CA 1
ATOM 2369 C C . LYS A 1 311 ? 19.216 -1.592 -27.768 1.00 41.00 311 LYS A C 1
ATOM 2371 O O . LYS A 1 311 ? 18.994 -0.480 -28.251 1.00 41.00 311 LYS A O 1
ATOM 2376 N N . ARG A 1 312 ? 20.396 -1.923 -27.240 1.00 44.47 312 ARG A N 1
ATOM 2377 C CA . ARG A 1 312 ? 21.621 -1.252 -27.650 1.00 44.47 312 ARG A CA 1
ATOM 2378 C C . ARG A 1 312 ? 21.675 -1.391 -29.165 1.00 44.47 312 ARG A C 1
ATOM 2380 O O . ARG A 1 312 ? 21.525 -2.512 -29.659 1.00 44.47 312 ARG A O 1
ATOM 2387 N N . PRO A 1 313 ? 21.876 -0.305 -29.920 1.00 43.09 313 PRO A N 1
ATOM 2388 C CA . PRO A 1 313 ? 22.316 -0.479 -31.285 1.00 43.09 313 PRO A CA 1
ATOM 2389 C C . PRO A 1 313 ? 23.630 -1.257 -31.206 1.00 43.09 313 PRO A C 1
ATOM 2391 O O . PRO A 1 313 ? 24.578 -0.816 -30.554 1.00 43.09 313 PRO A O 1
ATOM 2394 N N . THR A 1 314 ? 23.678 -2.429 -31.838 1.00 46.72 314 THR A N 1
ATOM 2395 C CA . THR A 1 314 ? 24.917 -3.166 -32.103 1.00 46.72 314 THR A CA 1
ATOM 2396 C C . THR A 1 314 ? 25.707 -2.374 -33.143 1.00 46.72 314 THR A C 1
ATOM 2398 O O . THR A 1 314 ? 25.758 -2.712 -34.325 1.00 46.72 314 THR A O 1
ATOM 2401 N N . GLY A 1 315 ? 26.236 -1.234 -32.697 1.00 41.84 315 GLY A N 1
ATOM 2402 C CA . GLY A 1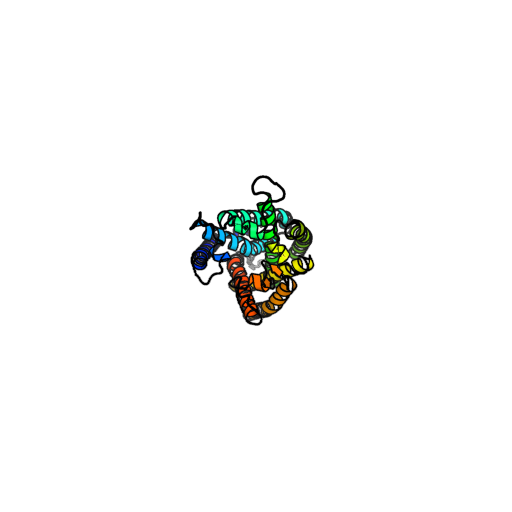 315 ? 26.941 -0.250 -33.496 1.00 41.84 315 GLY A CA 1
ATOM 2403 C C . GLY A 1 315 ? 28.306 -0.780 -33.887 1.00 41.84 315 GLY A C 1
ATOM 2404 O O . GLY A 1 315 ? 29.272 -0.537 -33.179 1.00 41.84 315 GLY A O 1
ATOM 2405 N N . LYS A 1 316 ? 28.327 -1.517 -35.002 1.00 46.62 316 LYS A N 1
ATOM 2406 C CA . LYS A 1 316 ? 29.478 -1.842 -35.854 1.00 46.62 316 LYS A CA 1
ATOM 2407 C C . LYS A 1 316 ? 30.817 -2.045 -35.129 1.00 46.62 316 LYS A C 1
ATOM 2409 O O . LYS A 1 316 ? 31.563 -1.099 -34.895 1.00 46.62 316 LYS A O 1
ATOM 2414 N N . LYS A 1 317 ? 31.228 -3.314 -35.029 1.00 46.38 317 LYS A N 1
ATOM 2415 C CA . LYS A 1 317 ? 32.623 -3.637 -35.357 1.00 46.38 317 LYS A CA 1
ATOM 2416 C C . LYS A 1 317 ? 32.891 -3.138 -36.779 1.00 46.38 317 LYS A C 1
ATOM 2418 O O . LYS A 1 317 ? 32.351 -3.696 -37.731 1.00 46.38 317 LYS A O 1
ATOM 2423 N N . THR A 1 318 ? 33.707 -2.104 -36.926 1.00 51.00 318 THR A N 1
ATOM 2424 C CA . THR A 1 318 ? 34.421 -1.833 -38.178 1.00 51.00 318 THR A CA 1
ATOM 2425 C C . THR A 1 318 ? 35.663 -2.721 -38.216 1.00 51.00 318 THR A C 1
ATOM 2427 O O . THR A 1 318 ? 36.773 -2.247 -37.997 1.00 51.00 318 THR A O 1
ATOM 2430 N N . ASP A 1 319 ? 35.451 -4.019 -38.446 1.00 52.38 319 ASP A N 1
ATOM 2431 C CA . ASP A 1 319 ? 36.504 -4.932 -38.896 1.00 52.38 319 ASP A CA 1
ATOM 2432 C C . ASP A 1 319 ? 36.441 -4.977 -40.429 1.00 52.38 319 ASP A C 1
ATOM 2434 O O . ASP A 1 319 ? 35.425 -5.370 -41.002 1.00 52.38 319 ASP A O 1
ATOM 2438 N N . GLY A 1 320 ? 37.513 -4.528 -41.082 1.00 46.84 320 GLY A N 1
ATOM 2439 C CA . GLY A 1 320 ? 37.620 -4.434 -42.539 1.00 46.84 320 GLY A CA 1
ATOM 2440 C C . GLY A 1 320 ? 38.453 -3.219 -42.959 1.00 46.84 320 GLY A C 1
ATOM 2441 O O . GLY A 1 320 ? 37.985 -2.092 -42.862 1.00 46.84 320 GLY A O 1
ATOM 2442 N N . GLY A 1 321 ? 39.694 -3.374 -43.412 1.00 49.53 321 GLY A N 1
ATOM 2443 C CA . GLY A 1 321 ? 40.505 -4.590 -43.458 1.00 49.53 321 GLY A CA 1
ATOM 2444 C C . GLY A 1 321 ? 41.911 -4.249 -43.953 1.00 49.53 321 GLY A C 1
ATOM 2445 O O . GLY A 1 321 ? 42.066 -3.398 -44.824 1.00 49.53 321 GLY A O 1
ATOM 2446 N N . ARG A 1 322 ? 42.945 -4.889 -43.396 1.00 53.56 322 ARG A N 1
ATOM 2447 C CA . ARG A 1 322 ? 44.299 -4.815 -43.965 1.00 53.56 322 ARG A CA 1
ATOM 2448 C C . ARG A 1 322 ? 44.336 -5.620 -45.263 1.00 53.56 322 ARG A C 1
ATOM 2450 O O . ARG A 1 322 ? 44.048 -6.812 -45.229 1.00 53.56 322 ARG A O 1
ATOM 2457 N N . ALA A 1 323 ? 44.799 -5.002 -46.342 1.00 54.72 323 ALA A N 1
ATOM 2458 C CA . ALA A 1 323 ? 45.371 -5.696 -47.489 1.00 54.72 323 ALA A CA 1
ATOM 2459 C C . ALA A 1 323 ? 46.710 -5.025 -47.830 1.00 54.72 323 ALA A C 1
ATOM 2461 O O . ALA A 1 323 ? 46.765 -3.814 -48.036 1.00 54.72 323 ALA A O 1
ATOM 2462 N N . ASN A 1 324 ? 47.789 -5.808 -47.822 1.00 57.19 324 ASN A N 1
ATOM 2463 C CA . ASN A 1 324 ? 49.107 -5.386 -48.297 1.00 57.19 324 ASN A CA 1
ATOM 2464 C C . ASN A 1 324 ? 49.181 -5.570 -49.819 1.00 57.19 324 ASN A C 1
ATOM 2466 O O . ASN A 1 324 ? 48.701 -6.587 -50.303 1.00 57.19 324 ASN A O 1
ATOM 2470 N N . HIS A 1 325 ? 49.850 -4.651 -50.518 1.00 54.97 325 HIS A N 1
ATOM 2471 C CA . HIS A 1 325 ? 50.899 -4.882 -51.534 1.00 54.97 325 HIS A CA 1
ATOM 2472 C C . HIS A 1 325 ? 51.374 -3.480 -51.984 1.00 54.97 325 HIS A C 1
ATOM 2474 O O . HIS A 1 325 ? 50.549 -2.619 -52.261 1.00 54.97 325 HIS A O 1
ATOM 2480 N N . GLN A 1 326 ? 52.633 -3.070 -51.792 1.00 53.47 326 GLN A N 1
ATOM 2481 C CA . GLN A 1 326 ? 53.818 -3.437 -52.584 1.00 53.47 326 GLN A CA 1
ATOM 2482 C C . GLN A 1 326 ? 53.616 -3.288 -54.100 1.00 53.47 326 GLN A C 1
ATOM 2484 O O . GLN A 1 326 ? 53.174 -4.234 -54.733 1.00 53.47 326 GLN A O 1
ATOM 2489 N N . GLU A 1 327 ? 54.044 -2.148 -54.659 1.00 46.31 327 GLU A N 1
ATOM 2490 C CA . GLU A 1 327 ? 54.999 -2.116 -55.782 1.00 46.31 327 GLU A CA 1
ATOM 2491 C C . GLU A 1 327 ? 55.652 -0.726 -55.970 1.00 46.31 327 GLU A C 1
ATOM 2493 O O . GLU A 1 327 ? 55.148 0.297 -55.508 1.00 46.31 327 GLU A O 1
ATOM 2498 N N . LYS A 1 328 ? 56.847 -0.736 -56.571 1.00 58.78 328 LYS A N 1
ATOM 2499 C CA . LYS A 1 328 ? 57.807 0.358 -56.853 1.00 58.78 328 LYS A CA 1
ATOM 2500 C C . LYS A 1 328 ? 58.669 -0.137 -58.042 1.00 58.78 328 LYS A C 1
ATOM 2502 O O . LYS A 1 328 ? 58.772 -1.360 -58.160 1.00 58.78 328 LYS A O 1
ATOM 2507 N N . PRO A 1 329 ? 59.459 0.682 -58.776 1.00 63.56 329 PRO A N 1
ATOM 2508 C CA . PRO A 1 329 ? 59.336 2.099 -59.156 1.00 63.56 329 PRO A CA 1
ATOM 2509 C C . PRO A 1 329 ? 58.655 2.106 -60.564 1.00 63.56 329 PRO A C 1
ATOM 2511 O O . PRO A 1 329 ? 57.629 1.430 -60.630 1.00 63.56 329 PRO A O 1
ATOM 2514 N N . PRO A 1 330 ? 59.154 2.674 -61.698 1.00 66.94 330 PRO A N 1
ATOM 2515 C CA . PRO A 1 330 ? 59.967 3.876 -61.997 1.00 66.94 330 PRO A CA 1
ATOM 2516 C C . PRO A 1 330 ? 59.065 5.106 -62.292 1.00 66.94 330 PRO A C 1
ATOM 2518 O O . PRO A 1 330 ? 57.853 5.017 -62.123 1.00 66.94 330 PRO A O 1
ATOM 2521 N N . SER A 1 331 ? 59.559 6.284 -62.696 1.00 55.56 331 SER A N 1
ATOM 2522 C CA . SER A 1 331 ? 60.935 6.783 -62.919 1.00 55.56 331 SER A CA 1
ATOM 2523 C C . SER A 1 331 ? 61.142 8.115 -62.204 1.00 55.56 331 SER A C 1
ATOM 2525 O O . SER A 1 331 ? 60.278 8.993 -62.426 1.00 55.56 331 SER A O 1
#

Radius of gyration: 24.24 Å; chains: 1; bounding box: 86×39×89 Å

Foldseek 3Di:
DLVLLVCLCPVVLVVVLLVQLVVQLVVLLVQLPDPQAFPCSVQFFDPVCSNLLSSLVSVLLLLLQAVLLLLLSNCLVDVVCLVCPVVVLLVSQQSSCVSSVNNGDPVSLCLQQNDDDPPDPDCVLSSVSSSLVSSLLSLLLNVLSNVLCVVVVNRSDCSNVSSVVVCVVSLVVSLCRRQVVGNDPNVQLFFAPRNDSLLSVLVSVLSNLLSNLLSLLLLCLAVPDPVSVVVSVVSLVVSLVSSCVSSVNGTYQWHQDPNDTGTSLQVVQPSDDPDGDDDVRSSVSSSVVSVVSSPSSNSSNNSVSHPSPPPPPPPDPPCDDDDDDDDDDDD